Protein AF-0000000072789547 (afdb_homodimer)

Sequence (190 aa):
MDSGKNLLLAALMSVLLLHLCSKSEASSFDCCLRYTERILHPRFIVGFTQQLSNEACDINAIIFYTKKKFAVCADPKKNWVKQAVHILSQRVKKMMDSGKNLLLAALMSVLLLHLCSKSEASSFDCCLRYTERILHPRFIVGFTQQLSNEACDINAIIFYTKKKFAVCADPKKNWVKQAVHILSQRVKKM

InterPro domains:
  IPR000827 CC chemokine, conserved site [PS00472] (31-74)
  IPR001811 Chemokine interleukin-8-like domain [PF00048] (30-88)
  IPR001811 Chemokine interleukin-8-like domain [SM00199] (28-88)
  IPR036048 Chemokine interleukin-8-like superfamily [SSF54117] (27-94)
  IPR039809 Chemokine beta/gamma/delta [PTHR12015] (11-90)

pLDDT: mean 80.29, std 20.34, range [36.47, 98.44]

Organism: Panthera tigris altaica (NCBI:txid74533)

Foldseek 3Di:
DPVVVVVVVVVVVVVVVVVVVPPVPPCPVDEDDDADPDQDDLVQFQDWDWDDCVPPYNDTWIWTAGPVGDTGTHDPPDPSNVVSVVVNVVVVVVD/DCVVVVVVVVVVVVVVVVVVVPPVPPCPVDDDDDADPDQDDLVQFQDWDWDDCVPDYNDTWIWTAGPVGDTGTHDPPDPSNVVSVVVNVVVVVVD

Structure (mmCIF, N/CA/C/O backbone):
data_AF-0000000072789547-model_v1
#
loop_
_entity.id
_entity.type
_entity.pdbx_description
1 polymer 'C-C motif chemokine'
#
loop_
_atom_site.group_PDB
_atom_site.id
_atom_site.type_symbol
_atom_site.label_atom_id
_atom_site.label_alt_id
_atom_site.label_comp_id
_atom_site.label_asym_id
_atom_site.label_entity_id
_atom_site.label_seq_id
_atom_site.pdbx_PDB_ins_code
_atom_site.Cartn_x
_atom_site.Cartn_y
_atom_site.Cartn_z
_atom_site.occupancy
_atom_site.B_iso_or_equiv
_atom_site.auth_seq_id
_atom_site.auth_comp_id
_atom_site.auth_asym_id
_atom_site.auth_atom_id
_atom_site.pdbx_PDB_model_num
ATOM 1 N N . MET A 1 1 ? -0.354 46.25 30.172 1 36.94 1 MET A N 1
ATOM 2 C CA . MET A 1 1 ? 0.951 45.656 29.875 1 36.94 1 MET A CA 1
ATOM 3 C C . MET A 1 1 ? 0.839 44.625 28.781 1 36.94 1 MET A C 1
ATOM 5 O O . MET A 1 1 ? -0.232 44.438 28.203 1 36.94 1 MET A O 1
ATOM 9 N N . ASP A 1 2 ? 1.244 43.156 28.969 1 52.84 2 ASP A N 1
ATOM 10 C CA . ASP A 1 2 ? 2.086 42.281 28.156 1 52.84 2 ASP A CA 1
ATOM 11 C C . ASP A 1 2 ? 1.274 41.594 27.062 1 52.84 2 ASP A C 1
ATOM 13 O O . ASP A 1 2 ? 1.029 40.375 27.125 1 52.84 2 ASP A O 1
ATOM 17 N N . SER A 1 3 ? 0.383 42.219 26.5 1 60.06 3 SER A N 1
ATOM 18 C CA . SER A 1 3 ? -0.545 41.719 25.484 1 60.06 3 SER A CA 1
ATOM 19 C C . SER A 1 3 ? 0.199 41.219 24.25 1 60.06 3 SER A C 1
ATOM 21 O O . SER A 1 3 ? -0.231 40.25 23.609 1 60.06 3 SER A O 1
ATOM 23 N N . GLY A 1 4 ? 1.214 41.969 23.969 1 56.38 4 GLY A N 1
ATOM 24 C CA . GLY A 1 4 ? 2.021 41.562 22.828 1 56.38 4 GLY A CA 1
ATOM 25 C C . GLY A 1 4 ? 2.631 40.188 22.984 1 56.38 4 GLY A C 1
ATOM 26 O O . GLY A 1 4 ? 2.701 39.406 22.031 1 56.38 4 GLY A O 1
ATOM 27 N N . LYS A 1 5 ? 3.098 40.062 24.234 1 64.69 5 LYS A N 1
ATOM 28 C CA . LYS A 1 5 ? 3.701 38.781 24.531 1 64.69 5 LYS A CA 1
ATOM 29 C C . LYS A 1 5 ? 2.68 37.656 24.406 1 64.69 5 LYS A C 1
ATOM 31 O O . LYS A 1 5 ? 3 36.562 23.891 1 64.69 5 LYS A O 1
ATOM 36 N N . ASN A 1 6 ? 1.472 37.969 24.734 1 57.84 6 ASN A N 1
ATOM 37 C CA . ASN A 1 6 ? 0.431 36.969 24.641 1 57.84 6 ASN A CA 1
ATOM 38 C C . ASN A 1 6 ? 0.062 36.656 23.188 1 57.84 6 ASN A C 1
ATOM 40 O O . ASN A 1 6 ? -0.169 35.5 22.828 1 57.84 6 ASN A O 1
ATOM 44 N N . LEU A 1 7 ? 0.131 37.719 22.438 1 58.78 7 LEU A N 1
ATOM 45 C CA . LEU A 1 7 ? -0.187 37.531 21.031 1 58.78 7 LEU A CA 1
ATOM 46 C C . LEU A 1 7 ? 0.936 36.781 20.312 1 58.78 7 LEU A C 1
ATOM 48 O O . LEU A 1 7 ? 0.676 35.938 19.469 1 58.78 7 LEU A O 1
ATOM 52 N N . LEU A 1 8 ? 2.156 37.062 20.672 1 59.72 8 LEU A N 1
ATOM 53 C CA . LEU A 1 8 ? 3.303 36.375 20.094 1 59.72 8 LEU A CA 1
ATOM 54 C C . LEU A 1 8 ? 3.314 34.906 20.516 1 59.72 8 LEU A C 1
ATOM 56 O O . LEU A 1 8 ? 3.59 34.031 19.688 1 59.72 8 LEU A O 1
ATOM 60 N N . LEU A 1 9 ? 3.045 34.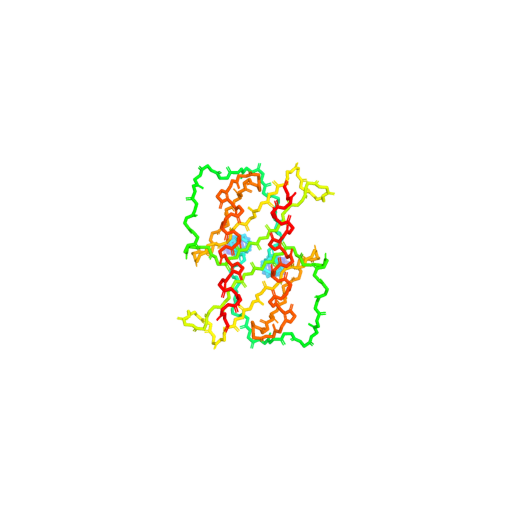75 21.781 1 62.34 9 LEU A N 1
ATOM 61 C CA . LEU A 1 9 ? 2.986 33.375 22.266 1 62.34 9 LEU A CA 1
ATOM 62 C C . LEU A 1 9 ? 1.874 32.594 21.578 1 62.34 9 LEU A C 1
ATOM 64 O O . LEU A 1 9 ? 2.057 31.422 21.219 1 62.34 9 LEU A O 1
ATOM 68 N N . ALA A 1 10 ? 0.839 33.312 21.406 1 62.66 10 ALA A N 1
ATOM 69 C CA . ALA A 1 10 ? -0.275 32.656 20.703 1 62.66 10 ALA A CA 1
ATOM 70 C C . ALA A 1 10 ? 0.084 32.344 19.25 1 62.66 10 ALA A C 1
ATOM 72 O O . ALA A 1 10 ? -0.235 31.281 18.75 1 62.66 10 ALA A O 1
ATOM 73 N N . ALA A 1 11 ? 0.816 33.312 18.656 1 63.5 11 ALA A N 1
ATOM 74 C CA . ALA A 1 11 ? 1.248 33.125 17.266 1 63.5 11 ALA A CA 1
ATOM 75 C C . ALA A 1 11 ? 2.271 32 17.172 1 63.5 11 ALA A C 1
ATOM 77 O O . ALA A 1 11 ? 2.186 31.141 16.281 1 63.5 11 ALA A O 1
ATOM 78 N N . LEU A 1 12 ? 3.139 31.938 18.094 1 62.75 12 LEU A N 1
ATOM 79 C CA . LEU A 1 12 ? 4.18 30.906 18.109 1 62.75 12 LEU A CA 1
ATOM 80 C C . LEU A 1 12 ? 3.584 29.531 18.375 1 62.75 12 LEU A C 1
ATOM 82 O O . LEU A 1 12 ? 3.98 28.547 17.766 1 62.75 12 LEU A O 1
ATOM 86 N N . MET A 1 13 ? 2.646 29.594 19.281 1 59.25 13 MET A N 1
ATOM 87 C CA . MET A 1 13 ? 1.979 28.328 19.562 1 59.25 13 MET A CA 1
ATOM 88 C C . MET A 1 13 ? 1.18 27.844 18.359 1 59.25 13 MET A C 1
ATOM 90 O O . MET A 1 13 ? 1.135 26.641 18.078 1 59.25 13 MET A O 1
ATOM 94 N N . SER A 1 14 ? 0.648 28.828 17.656 1 58.5 14 SER A N 1
ATOM 95 C CA . SER A 1 14 ? -0.115 28.484 16.453 1 58.5 14 SER A CA 1
ATOM 96 C C . SER A 1 14 ? 0.787 27.906 15.375 1 58.5 14 SER A C 1
ATOM 98 O O . SER A 1 14 ? 0.423 26.938 14.719 1 58.5 14 SER A O 1
ATOM 100 N N . VAL A 1 15 ? 1.969 28.438 15.234 1 59.66 15 VAL A N 1
ATOM 101 C CA . VAL A 1 15 ? 2.918 27.953 14.234 1 59.66 15 VAL A CA 1
ATOM 102 C C . VAL A 1 15 ? 3.42 26.562 14.633 1 59.66 15 VAL A C 1
ATOM 104 O O . VAL A 1 15 ? 3.543 25.672 13.789 1 59.66 15 VAL A O 1
ATOM 107 N N . LEU A 1 16 ? 3.678 26.438 15.93 1 56.47 16 LEU A N 1
ATOM 108 C CA . LEU A 1 16 ? 4.105 25.141 16.438 1 56.47 16 LEU A CA 1
ATOM 109 C C . LEU A 1 16 ? 3.012 24.094 16.234 1 56.47 16 LEU A C 1
ATOM 111 O O . LEU A 1 16 ? 3.295 22.969 15.836 1 56.47 16 LEU A O 1
ATOM 115 N N . LEU A 1 17 ? 1.81 24.469 16.547 1 54.12 17 LEU A N 1
ATOM 116 C CA . LEU A 1 17 ? 0.698 23.547 16.359 1 54.12 17 LEU A CA 1
ATOM 117 C C . LEU A 1 17 ? 0.514 23.203 14.883 1 54.12 17 LEU A C 1
A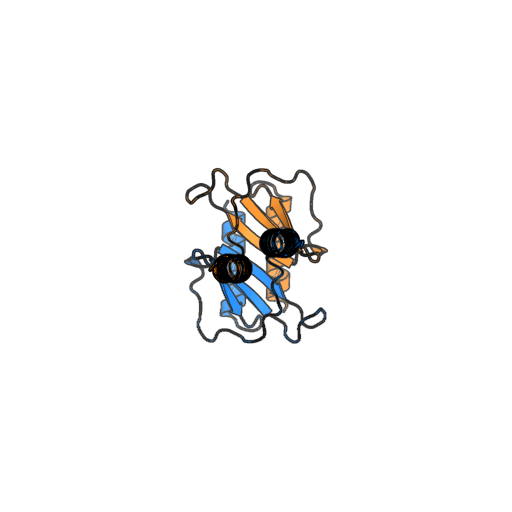TOM 119 O O . LEU A 1 17 ? 0.226 22.047 14.539 1 54.12 17 LEU A O 1
ATOM 123 N N . LEU A 1 18 ? 0.736 24.188 13.969 1 51.81 18 LEU A N 1
ATOM 124 C CA . LEU A 1 18 ? 0.652 23.953 12.531 1 51.81 18 LEU A CA 1
ATOM 125 C C . LEU A 1 18 ? 1.732 22.984 12.07 1 51.81 18 LEU A C 1
ATOM 127 O O . LEU A 1 18 ? 1.485 22.125 11.211 1 51.81 18 LEU A O 1
ATOM 131 N N . HIS A 1 19 ? 2.957 23.109 12.609 1 49.38 19 HIS A N 1
ATOM 132 C CA . HIS A 1 19 ? 4.066 22.234 12.242 1 49.38 19 HIS A CA 1
ATOM 133 C C . HIS A 1 19 ? 3.834 20.812 12.734 1 49.38 19 HIS A C 1
ATOM 135 O O . HIS A 1 19 ? 4.172 19.859 12.047 1 49.38 19 HIS A O 1
ATOM 141 N N . LEU A 1 20 ? 3.432 20.578 13.969 1 46.62 20 LEU A N 1
ATOM 142 C CA . LEU A 1 20 ? 3.209 19.266 14.555 1 46.62 20 LEU A CA 1
ATOM 143 C C . LEU A 1 20 ? 2.066 18.547 13.852 1 46.62 20 LEU A C 1
ATOM 145 O O . LEU A 1 20 ? 2.076 17.312 13.742 1 46.62 20 LEU A O 1
ATOM 149 N N . CYS A 1 21 ? 1.162 19.234 13.352 1 40.81 21 CYS A N 1
ATOM 150 C CA . CYS A 1 21 ? 0.064 18.609 12.617 1 40.81 21 CYS A CA 1
ATOM 151 C C . CYS A 1 21 ? 0.531 18.125 11.25 1 40.81 21 CYS A C 1
ATOM 153 O O . CYS A 1 21 ? -0.075 17.219 10.672 1 40.81 21 CYS A O 1
ATOM 155 N N . SER A 1 22 ? 1.554 18.766 10.719 1 41.41 22 SER A N 1
ATOM 156 C CA . SER A 1 22 ? 1.984 18.406 9.367 1 41.41 22 SER A CA 1
ATOM 157 C C . SER A 1 22 ? 2.654 17.031 9.352 1 41.41 22 SER A C 1
ATOM 159 O O . SER A 1 22 ? 2.719 16.391 8.305 1 41.41 22 SER A O 1
ATOM 161 N N . LYS A 1 23 ? 3.51 16.75 10.352 1 39.34 23 LYS A N 1
ATOM 162 C CA . LYS A 1 23 ? 4.348 15.57 10.172 1 39.34 23 LYS A CA 1
ATOM 163 C C . LYS A 1 23 ? 3.51 14.289 10.195 1 39.34 23 LYS A C 1
ATOM 165 O O . LYS A 1 23 ? 4.035 13.195 9.984 1 39.34 23 LYS A O 1
ATOM 170 N N . SER A 1 24 ? 2.504 14.25 10.891 1 36.62 24 SER A N 1
ATOM 171 C CA . SER A 1 24 ? 1.979 12.898 11.102 1 36.62 24 SER A CA 1
ATOM 172 C C . SER A 1 24 ? 1.364 12.344 9.82 1 36.62 24 SER A C 1
ATOM 174 O O . SER A 1 24 ? 0.483 11.484 9.875 1 36.62 24 SER A O 1
ATOM 176 N N . GLU A 1 25 ? 1.548 13.008 8.727 1 37.12 25 GLU A N 1
ATOM 177 C CA . GLU A 1 25 ? 0.761 12.453 7.633 1 37.12 25 GLU A CA 1
ATOM 178 C C . GLU A 1 25 ? 1.138 11 7.371 1 37.12 25 GLU A C 1
ATOM 180 O O . GLU A 1 25 ? 1.463 10.625 6.238 1 37.12 25 GLU A O 1
ATOM 185 N N . ALA A 1 26 ? 1.803 10.375 8.328 1 36.59 26 ALA A N 1
ATOM 186 C CA . ALA A 1 26 ? 1.948 8.961 7.992 1 36.59 26 ALA A CA 1
ATOM 187 C C . ALA A 1 26 ? 0.637 8.383 7.465 1 36.59 26 ALA A C 1
ATOM 189 O O . ALA A 1 26 ? -0.441 8.906 7.758 1 36.59 26 ALA A O 1
ATOM 190 N N . SER A 1 27 ? 0.565 7.727 6.227 1 43.75 27 SER A N 1
ATOM 191 C CA . SER A 1 27 ? -0.506 6.859 5.746 1 43.75 27 SER A CA 1
ATOM 192 C C . SER A 1 27 ? -1.216 6.168 6.906 1 43.75 27 SER A C 1
ATOM 194 O O . SER A 1 27 ? -0.88 5.035 7.258 1 43.75 27 SER A O 1
ATOM 196 N N . SER A 1 28 ? -1.249 6.707 8.086 1 45.69 28 SER A N 1
ATOM 197 C CA . SER A 1 28 ? -2.15 6.082 9.047 1 45.69 28 SER A CA 1
ATOM 198 C C . SER A 1 28 ? -3.498 5.754 8.414 1 45.69 28 SER A C 1
ATOM 200 O O . SER A 1 28 ? -4.277 6.656 8.102 1 45.69 28 SER A O 1
ATOM 202 N N . PHE A 1 29 ? -3.473 5.184 7.422 1 48.41 29 PHE A N 1
ATOM 203 C CA . PHE A 1 29 ? -4.777 4.875 6.848 1 48.41 29 PHE A CA 1
ATOM 204 C C . PHE A 1 29 ? -5.816 4.672 7.941 1 48.41 29 PHE A C 1
ATOM 206 O O . PHE A 1 29 ? -5.582 3.92 8.891 1 48.41 29 PHE A O 1
ATOM 213 N N . ASP A 1 30 ? -6.512 5.848 8.289 1 68.81 30 ASP A N 1
ATOM 214 C CA . ASP A 1 30 ? -7.781 5.543 8.945 1 68.81 30 ASP A CA 1
ATOM 215 C C . ASP A 1 30 ? -8.477 4.363 8.273 1 68.81 30 ASP A C 1
ATOM 217 O O . ASP A 1 30 ? -7.992 3.842 7.266 1 68.81 30 ASP A O 1
ATOM 221 N N . CYS A 1 31 ? -9.57 3.803 8.992 1 79.44 31 CYS A N 1
ATOM 222 C CA . CYS A 1 31 ? -10.32 2.646 8.508 1 79.44 31 CYS A CA 1
ATOM 223 C C . CYS A 1 31 ? -11.125 2.998 7.262 1 79.44 31 CYS A C 1
ATOM 225 O O . CYS A 1 31 ? -11.75 4.059 7.199 1 79.44 31 CYS A O 1
ATOM 227 N N . CYS A 1 32 ? -10.797 2.246 6.238 1 82.75 32 CYS A N 1
ATOM 228 C CA . CYS A 1 32 ? -11.758 2.191 5.145 1 82.75 32 CYS A CA 1
ATOM 229 C C . CYS A 1 32 ? -13.117 1.701 5.637 1 82.75 32 CYS A C 1
ATOM 231 O O . CYS A 1 32 ? -13.188 0.723 6.383 1 82.75 32 CYS A O 1
ATOM 233 N N . LEU A 1 33 ? -14.203 2.504 5.289 1 87.06 33 LEU A N 1
ATOM 234 C CA . LEU A 1 33 ? -15.5 2.148 5.855 1 87.06 33 LEU A CA 1
ATOM 235 C C . LEU A 1 33 ? -16.469 1.737 4.758 1 87.06 33 LEU A C 1
ATOM 237 O O . LEU A 1 33 ? -17.516 1.132 5.039 1 87.06 33 LEU A O 1
ATOM 241 N N . ARG A 1 34 ? -16.172 2.109 3.477 1 91.44 34 ARG A N 1
ATOM 242 C CA . ARG A 1 34 ? -17.078 1.814 2.369 1 91.44 34 ARG A CA 1
ATOM 243 C C . ARG A 1 34 ? -16.312 1.315 1.151 1 91.44 34 ARG A C 1
ATOM 245 O O . ARG A 1 34 ? -15.258 1.864 0.806 1 91.44 34 ARG A O 1
ATOM 252 N N . TYR A 1 35 ? -16.906 0.259 0.459 1 95.25 35 TYR A N 1
ATOM 253 C CA . TYR A 1 35 ? -16.281 -0.318 -0.722 1 95.25 35 TYR A CA 1
ATOM 254 C C . TYR A 1 35 ? -16.609 0.494 -1.969 1 95.25 35 TYR A C 1
ATOM 256 O O . TYR A 1 35 ? -17.719 1.003 -2.107 1 95.25 35 TYR A O 1
ATOM 264 N N . THR A 1 36 ? -15.625 0.595 -2.742 1 95.62 36 THR A N 1
ATOM 265 C CA . THR A 1 36 ? -15.867 1.15 -4.07 1 95.62 36 THR A CA 1
ATOM 266 C C . THR A 1 36 ? -16.844 0.274 -4.852 1 95.62 36 THR A C 1
ATOM 268 O O . THR A 1 36 ? -16.828 -0.951 -4.723 1 95.62 36 THR A O 1
ATOM 271 N N . GLU A 1 37 ? -17.609 0.855 -5.738 1 94.31 37 GLU A N 1
ATOM 272 C CA . GLU A 1 37 ? -18.516 0.141 -6.641 1 94.31 37 GLU A CA 1
ATOM 273 C C . GLU A 1 37 ? -17.922 0.039 -8.039 1 94.31 37 GLU A C 1
ATOM 275 O O . GLU A 1 37 ? -18.375 -0.753 -8.867 1 94.31 37 GLU A O 1
ATOM 280 N N . ARG A 1 38 ? -16.969 0.786 -8.227 1 94.62 38 ARG A N 1
ATOM 281 C CA . ARG A 1 38 ? -16.344 0.836 -9.539 1 94.62 38 ARG A CA 1
ATOM 282 C C . ARG A 1 38 ? -15.141 -0.106 -9.617 1 94.62 38 ARG A C 1
ATOM 284 O O . ARG A 1 38 ? -14.375 -0.217 -8.656 1 94.62 38 ARG A O 1
ATOM 291 N N . ILE A 1 39 ? -15.039 -0.76 -10.773 1 96.94 39 ILE A N 1
ATOM 292 C CA . ILE A 1 39 ? -13.867 -1.59 -11.031 1 96.94 39 ILE A CA 1
ATOM 293 C C . ILE A 1 39 ? -12.695 -0.709 -11.461 1 96.94 39 ILE A C 1
ATOM 295 O O . ILE A 1 39 ? -12.859 0.184 -12.297 1 96.94 39 ILE A O 1
ATOM 299 N N . LEU A 1 40 ? -11.547 -0.902 -10.883 1 96.94 40 LEU A N 1
ATOM 300 C CA . LEU A 1 40 ? -10.336 -0.176 -11.258 1 96.94 40 LEU A CA 1
ATOM 301 C C . LEU A 1 40 ? -9.492 -0.99 -12.227 1 96.94 40 LEU A C 1
ATOM 303 O O . LEU A 1 40 ? -9.219 -2.166 -11.984 1 96.94 40 LEU A O 1
ATOM 307 N N . HIS A 1 41 ? -9.258 -0.311 -13.234 1 97.12 41 HIS A N 1
ATOM 308 C CA . HIS A 1 41 ? -8.312 -0.979 -14.125 1 97.12 41 HIS A CA 1
ATOM 309 C C . HIS A 1 41 ? -6.953 -1.148 -13.453 1 97.12 41 HIS A C 1
ATOM 311 O O . HIS A 1 41 ? -6.398 -0.188 -12.914 1 97.12 41 HIS A O 1
ATOM 317 N N . PRO A 1 42 ? -6.41 -2.396 -13.5 1 97 42 PRO A N 1
ATOM 318 C CA . PRO A 1 42 ? -5.156 -2.695 -12.805 1 97 42 PRO A CA 1
ATOM 319 C C . PRO A 1 42 ? -4.012 -1.785 -13.242 1 97 42 PRO A C 1
ATOM 321 O O . PRO A 1 42 ? -3.08 -1.545 -12.469 1 97 42 PRO A O 1
ATOM 324 N N . ARG A 1 43 ? -4.043 -1.223 -14.43 1 95.75 43 ARG A N 1
ATOM 325 C CA . ARG A 1 43 ? -2.971 -0.377 -14.938 1 95.75 43 ARG A CA 1
ATOM 326 C C . ARG A 1 43 ? -2.814 0.881 -14.094 1 95.75 43 ARG A C 1
ATOM 328 O O . ARG A 1 43 ? -1.742 1.489 -14.062 1 95.75 43 ARG A O 1
ATOM 335 N N . PHE A 1 44 ? -3.939 1.228 -13.453 1 95.69 44 PHE A N 1
ATOM 336 C CA . PHE A 1 44 ? -3.926 2.457 -12.672 1 95.69 44 PHE A CA 1
ATOM 337 C C . PHE A 1 44 ? -3.477 2.186 -11.242 1 95.69 44 PHE A C 1
ATOM 339 O O . PHE A 1 44 ? -3.264 3.117 -10.469 1 95.69 44 PHE A O 1
ATOM 346 N N . ILE A 1 45 ? -3.355 0.915 -10.891 1 96.81 45 ILE A N 1
ATOM 347 C CA . ILE A 1 45 ? -3.076 0.531 -9.516 1 96.81 45 ILE A CA 1
ATOM 348 C C . ILE A 1 45 ? -1.571 0.351 -9.32 1 96.81 45 ILE A C 1
ATOM 350 O O . ILE A 1 45 ? -0.915 -0.324 -10.117 1 96.81 45 ILE A O 1
ATOM 354 N N . VAL A 1 46 ? -1.019 0.958 -8.281 1 94.69 46 VAL A N 1
ATOM 355 C CA . VAL A 1 46 ? 0.423 0.866 -8.07 1 94.69 46 VAL A CA 1
ATOM 356 C C . VAL A 1 46 ? 0.709 0.088 -6.789 1 94.69 46 VAL A C 1
ATOM 358 O O . VAL A 1 46 ? 1.866 -0.206 -6.48 1 94.69 46 VAL A O 1
ATOM 361 N N . GLY A 1 47 ? -0.278 -0.316 -6.059 1 95.94 47 GLY A N 1
ATOM 362 C CA . GLY A 1 47 ? -0.097 -1.037 -4.809 1 95.94 47 GLY A CA 1
ATOM 363 C C . GLY A 1 47 ? -1.388 -1.218 -4.035 1 95.94 47 GLY A C 1
ATOM 364 O O . GLY A 1 47 ? -2.461 -0.829 -4.504 1 95.94 47 GLY A O 1
ATOM 365 N N . PHE A 1 48 ? -1.233 -1.864 -2.895 1 95.69 48 PHE A N 1
ATOM 366 C CA . PHE A 1 48 ? -2.404 -2.053 -2.045 1 95.69 48 PHE A CA 1
ATOM 367 C C . PHE A 1 48 ? -1.989 -2.301 -0.6 1 95.69 48 PHE A C 1
ATOM 369 O O . PHE A 1 48 ? -0.827 -2.609 -0.326 1 95.69 48 PHE A O 1
ATOM 376 N N . THR A 1 49 ? -2.943 -2.082 0.322 1 94.56 49 THR A N 1
ATOM 377 C CA . THR A 1 49 ? -2.828 -2.496 1.716 1 94.56 49 THR A CA 1
ATOM 378 C C . THR A 1 49 ? -4.059 -3.287 2.15 1 94.56 49 THR A C 1
ATOM 380 O O . THR A 1 49 ? -5.172 -3.008 1.704 1 94.56 49 THR A O 1
ATOM 383 N N . GLN A 1 50 ? -3.787 -4.336 2.982 1 94.62 50 GLN A N 1
ATOM 384 C CA . GLN A 1 50 ? -4.863 -5.145 3.545 1 94.62 50 GLN A CA 1
ATOM 385 C C . GLN A 1 50 ? -5.371 -4.551 4.855 1 94.62 50 GLN A C 1
ATOM 387 O O . GLN A 1 50 ? -4.578 -4.133 5.703 1 94.62 50 GLN A O 1
ATOM 392 N N . GLN A 1 51 ? -6.672 -4.41 4.93 1 92 51 GLN A N 1
ATOM 393 C CA . GLN A 1 51 ? -7.352 -4.02 6.16 1 92 51 GLN A CA 1
ATOM 394 C C . GLN A 1 51 ? -8.172 -5.176 6.723 1 92 51 GLN A C 1
ATOM 396 O O . GLN A 1 51 ? -8.992 -5.762 6.012 1 92 51 GLN A O 1
ATOM 401 N N . LEU A 1 52 ? -7.863 -5.523 7.957 1 91.31 52 LEU A N 1
ATOM 402 C CA . LEU A 1 52 ? -8.594 -6.609 8.602 1 91.31 52 LEU A CA 1
ATOM 403 C C . LEU A 1 52 ? -9.547 -6.07 9.656 1 91.31 52 LEU A C 1
ATOM 405 O O . LEU A 1 52 ? -9.188 -5.168 10.422 1 91.31 52 LEU A O 1
ATOM 409 N N . SER A 1 53 ? -10.711 -6.68 9.688 1 89.25 53 SER A N 1
ATOM 410 C CA . SER A 1 53 ? -11.758 -6.27 10.625 1 89.25 53 SER A CA 1
ATOM 411 C C . SER A 1 53 ? -11.367 -6.602 12.062 1 89.25 53 SER A C 1
ATOM 413 O O . SER A 1 53 ? -11.867 -5.98 13.008 1 89.25 53 SER A O 1
ATOM 415 N N . ASN A 1 54 ? -10.562 -7.59 12.25 1 81.12 54 ASN A N 1
ATOM 416 C CA . ASN A 1 54 ? -10.188 -7.988 13.602 1 81.12 54 ASN A CA 1
ATOM 417 C C . ASN A 1 54 ? -9.188 -7.016 14.211 1 81.12 54 ASN A C 1
ATOM 419 O O . ASN A 1 54 ? -8.797 -7.168 15.375 1 81.12 54 ASN A O 1
ATOM 423 N N . GLU A 1 55 ? -8.875 -5.984 13.484 1 72.88 55 GLU A N 1
ATOM 424 C CA . GLU A 1 55 ? -7.977 -4.957 14.008 1 72.88 55 GLU A CA 1
ATOM 4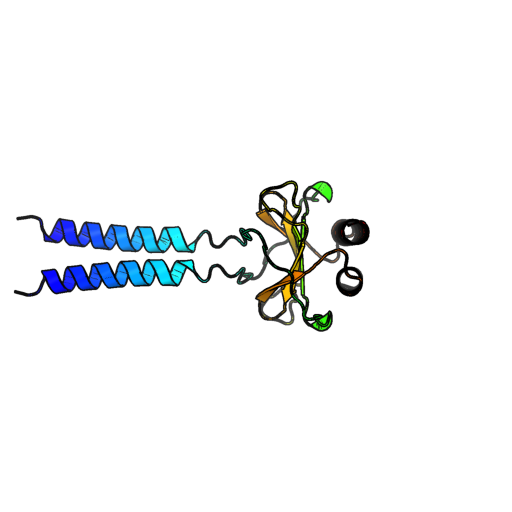25 C C . GLU A 1 55 ? -8.758 -3.736 14.492 1 72.88 55 GLU A C 1
ATOM 427 O O . GLU A 1 55 ? -9.602 -3.848 15.383 1 72.88 55 GLU A O 1
ATOM 432 N N . ALA A 1 56 ? -8.508 -2.631 13.977 1 72.44 56 ALA A N 1
ATOM 433 C CA . ALA A 1 56 ? -9.094 -1.377 14.445 1 72.44 56 ALA A CA 1
ATOM 434 C C . ALA A 1 56 ? -10.312 -0.997 13.602 1 72.44 56 ALA A C 1
ATOM 436 O O . ALA A 1 56 ? -11.039 -0.061 13.945 1 72.44 56 ALA A O 1
ATOM 437 N N . CYS A 1 57 ? -10.461 -1.854 12.508 1 83.88 57 CYS A N 1
ATOM 438 C CA . CYS A 1 57 ? -11.5 -1.447 11.57 1 83.88 57 CYS A CA 1
ATOM 439 C C . CYS A 1 57 ? -12.656 -2.438 11.578 1 83.88 57 CYS A C 1
ATOM 441 O O . CYS A 1 57 ? -12.508 -3.568 12.047 1 83.88 57 CYS A O 1
ATOM 443 N N . ASP A 1 58 ? -13.859 -2.086 11.031 1 87.25 58 ASP A N 1
ATOM 444 C CA . ASP A 1 58 ? -15.078 -2.883 11.117 1 87.25 58 ASP A CA 1
ATOM 445 C C . ASP A 1 58 ? -15.195 -3.842 9.938 1 87.25 58 ASP A C 1
ATOM 447 O O . ASP A 1 58 ? -15.969 -4.797 9.977 1 87.25 58 ASP A O 1
ATOM 451 N N . ILE A 1 59 ? -14.5 -3.607 8.844 1 91.88 59 ILE A N 1
ATOM 452 C CA . ILE A 1 59 ? -14.641 -4.461 7.672 1 91.88 59 ILE A CA 1
ATOM 453 C C . ILE A 1 59 ? -13.266 -4.914 7.199 1 91.88 59 ILE A C 1
ATOM 455 O O . ILE A 1 59 ? -12.266 -4.234 7.434 1 91.88 59 ILE A O 1
ATOM 459 N N . ASN A 1 60 ? -13.273 -6.09 6.539 1 95.31 60 ASN A N 1
ATOM 460 C CA . ASN A 1 60 ? -12.125 -6.457 5.715 1 95.31 60 ASN A CA 1
ATOM 461 C C . ASN A 1 60 ? -12.102 -5.676 4.406 1 95.31 60 ASN A C 1
ATOM 463 O O . ASN A 1 60 ? -13.148 -5.457 3.791 1 95.31 60 ASN A O 1
ATOM 467 N N . ALA A 1 61 ? -10.914 -5.27 4.062 1 95.69 61 ALA A N 1
ATOM 468 C CA . ALA A 1 61 ? -10.859 -4.492 2.828 1 95.69 61 ALA A CA 1
ATOM 469 C C . ALA A 1 61 ? -9.469 -4.551 2.205 1 95.69 61 ALA A C 1
ATOM 471 O O . ALA A 1 61 ? -8.484 -4.875 2.883 1 95.69 61 ALA A O 1
ATOM 472 N N . ILE A 1 62 ? -9.445 -4.375 0.951 1 96.56 62 ILE A N 1
ATOM 473 C CA . ILE A 1 62 ? -8.227 -4.066 0.212 1 96.56 62 ILE A CA 1
ATOM 474 C C . ILE A 1 62 ? -8.234 -2.596 -0.203 1 96.56 62 ILE A C 1
ATOM 476 O O . ILE A 1 62 ? -9.172 -2.137 -0.863 1 96.56 62 ILE A O 1
ATOM 480 N N . ILE A 1 63 ? -7.242 -1.909 0.269 1 95.12 63 ILE A N 1
ATOM 481 C CA . ILE A 1 63 ? -7.105 -0.507 -0.111 1 95.12 63 ILE A CA 1
ATOM 482 C C . ILE A 1 63 ? -6.109 -0.379 -1.262 1 95.12 63 ILE A C 1
ATOM 484 O O . ILE A 1 63 ? -4.902 -0.554 -1.068 1 95.12 63 ILE A O 1
ATOM 488 N N . PHE A 1 64 ? -6.664 -0.038 -2.459 1 96.12 64 PHE A N 1
ATOM 489 C CA . PHE A 1 64 ? -5.809 0.152 -3.623 1 96.12 64 PHE A CA 1
ATOM 490 C C . PHE A 1 64 ? -5.285 1.583 -3.682 1 96.12 64 PHE A C 1
ATOM 492 O O . PHE A 1 64 ? -6 2.525 -3.336 1 96.12 64 PHE A O 1
ATOM 499 N N . TYR A 1 65 ? -4.043 1.712 -4.125 1 93.56 65 TYR A N 1
ATOM 500 C CA . TYR A 1 65 ? -3.43 3.006 -4.395 1 93.56 65 TYR A CA 1
ATOM 501 C C . TYR A 1 65 ? -3.205 3.203 -5.887 1 93.56 65 TYR A C 1
ATOM 503 O O . TYR A 1 65 ? -2.615 2.346 -6.551 1 93.56 65 TYR A O 1
ATOM 511 N N . THR A 1 66 ? -3.68 4.309 -6.344 1 93.38 66 THR A N 1
ATOM 512 C CA . THR A 1 66 ? -3.584 4.566 -7.777 1 93.38 66 THR A CA 1
ATOM 513 C C . THR A 1 66 ? -2.373 5.441 -8.086 1 93.38 66 THR A C 1
ATOM 515 O O . THR A 1 66 ? -1.786 6.043 -7.184 1 93.38 66 THR A O 1
ATOM 518 N N . LYS A 1 67 ? -2.086 5.551 -9.328 1 89.81 67 LYS A N 1
ATOM 519 C CA . LYS A 1 67 ? -0.984 6.383 -9.805 1 89.81 67 LYS A CA 1
ATOM 520 C C . LYS A 1 67 ? -1.18 7.84 -9.398 1 89.81 67 LYS A C 1
ATOM 522 O O . LYS A 1 67 ? -0.208 8.555 -9.148 1 89.81 67 LYS A O 1
ATOM 527 N N . LYS A 1 68 ? -2.445 8.195 -9.336 1 84.88 68 LYS A N 1
ATOM 528 C CA . LYS A 1 68 ? -2.77 9.578 -8.977 1 84.88 68 LYS A CA 1
ATOM 529 C C . LYS A 1 68 ? -2.857 9.75 -7.465 1 84.88 68 LYS A C 1
ATOM 531 O O . LYS A 1 68 ? -3.352 10.766 -6.98 1 84.88 68 LYS A O 1
ATOM 536 N N . LYS A 1 69 ? -2.488 8.711 -6.715 1 80.62 69 LYS A N 1
ATOM 537 C CA . LYS A 1 69 ? -2.35 8.75 -5.262 1 80.62 69 LYS A CA 1
ATOM 538 C C . LYS A 1 69 ? -3.715 8.75 -4.582 1 80.62 69 LYS A C 1
ATOM 540 O O . LYS A 1 69 ? -3.898 9.383 -3.541 1 80.62 69 LYS A O 1
ATOM 545 N N . PHE A 1 70 ? -4.672 8.18 -5.316 1 86.12 70 PHE A N 1
ATOM 546 C CA . PHE A 1 70 ? -5.969 7.945 -4.691 1 86.12 70 PHE A CA 1
ATOM 547 C C . PHE A 1 70 ? -6.008 6.578 -4.016 1 86.12 70 PHE A C 1
ATOM 549 O O . PHE A 1 70 ? -5.48 5.602 -4.551 1 86.12 70 PHE A O 1
ATOM 556 N N . ALA A 1 71 ? -6.582 6.629 -2.879 1 90.06 71 ALA A N 1
ATOM 557 C CA . ALA A 1 71 ? -6.859 5.371 -2.191 1 90.06 71 ALA A CA 1
ATOM 558 C C . ALA A 1 71 ? -8.297 4.926 -2.424 1 90.06 71 ALA A C 1
ATOM 560 O O . ALA A 1 71 ? -9.234 5.723 -2.283 1 90.06 71 ALA A O 1
ATOM 561 N N . VAL A 1 72 ? -8.453 3.689 -2.766 1 93.62 72 VAL A N 1
ATOM 562 C CA . VAL A 1 72 ? -9.773 3.152 -3.084 1 93.62 72 VAL A CA 1
ATOM 563 C C . VAL A 1 72 ? -10.016 1.878 -2.277 1 93.62 72 VAL A C 1
ATOM 565 O O . VAL A 1 72 ? -9.234 0.927 -2.352 1 93.62 72 VAL A O 1
ATOM 568 N N . CYS A 1 73 ? -11.094 1.929 -1.562 1 94 73 CYS A N 1
ATOM 569 C CA . CYS A 1 73 ? -11.453 0.784 -0.731 1 94 73 CYS A CA 1
ATOM 570 C C . CYS A 1 73 ? -12.211 -0.261 -1.54 1 94 73 CYS A C 1
ATOM 572 O O . CYS A 1 73 ? -13.258 0.035 -2.119 1 94 73 CYS A O 1
ATOM 574 N N . ALA A 1 74 ? -11.695 -1.498 -1.56 1 97.12 74 ALA A N 1
ATOM 575 C CA . ALA A 1 74 ? -12.297 -2.543 -2.383 1 97.12 74 ALA A CA 1
ATOM 576 C C . ALA A 1 74 ? -12.633 -3.775 -1.548 1 97.12 74 ALA A C 1
ATOM 578 O O . ALA A 1 74 ? -11.938 -4.086 -0.581 1 97.12 74 ALA A O 1
ATOM 579 N N . ASP A 1 75 ? -13.758 -4.465 -1.941 1 97.25 75 ASP A N 1
ATOM 580 C CA . ASP A 1 75 ? -14.195 -5.699 -1.307 1 97.25 75 ASP A CA 1
ATOM 581 C C . ASP A 1 75 ? -13.305 -6.875 -1.71 1 97.25 75 ASP A C 1
ATOM 583 O O . ASP A 1 75 ? -13.281 -7.266 -2.879 1 97.25 75 ASP A O 1
ATOM 587 N N . PRO A 1 76 ? -12.578 -7.449 -0.706 1 97.56 76 PRO A N 1
ATOM 588 C CA . PRO A 1 76 ? -11.641 -8.523 -1.045 1 97.56 76 PRO A CA 1
ATOM 589 C C . PRO A 1 76 ? -12.336 -9.758 -1.609 1 97.56 76 PRO A C 1
ATOM 591 O O . PRO A 1 76 ? -11.68 -10.633 -2.176 1 97.56 76 PRO A O 1
ATOM 594 N N . LYS A 1 77 ? -13.602 -9.883 -1.474 1 97.31 77 LYS A N 1
ATOM 595 C CA . LYS A 1 77 ? -14.344 -11.055 -1.933 1 97.31 77 LYS A CA 1
ATOM 596 C C . LYS A 1 77 ? -14.656 -10.961 -3.422 1 97.31 77 LYS A C 1
ATOM 598 O O . LYS A 1 77 ? -15.047 -11.953 -4.043 1 97.31 77 LYS A O 1
ATOM 603 N N . LYS A 1 78 ? -14.531 -9.828 -3.932 1 97.88 78 LYS A N 1
ATOM 604 C CA . LYS A 1 78 ? -14.828 -9.648 -5.348 1 97.88 78 LYS A CA 1
ATOM 605 C C . LYS A 1 78 ? -13.703 -10.195 -6.223 1 97.88 78 LYS A C 1
ATOM 607 O O . LYS A 1 78 ? -12.523 -9.984 -5.93 1 97.88 78 LYS A O 1
ATOM 612 N N . ASN A 1 79 ? -14.008 -10.727 -7.367 1 97.31 79 ASN A N 1
ATOM 613 C CA . ASN A 1 79 ? -13.031 -11.367 -8.242 1 97.31 79 ASN A CA 1
ATOM 614 C C . ASN A 1 79 ? -12.07 -10.352 -8.844 1 97.31 79 ASN A C 1
ATOM 616 O O . ASN A 1 79 ? -10.875 -10.625 -8.977 1 97.31 79 ASN A O 1
ATOM 620 N N . TRP A 1 80 ? -12.625 -9.297 -9.219 1 98.06 80 TRP A N 1
ATOM 621 C CA . TRP A 1 80 ? -11.75 -8.328 -9.867 1 98.06 80 TRP A CA 1
ATOM 622 C C . TRP A 1 80 ? -10.664 -7.848 -8.914 1 98.06 80 TRP A C 1
ATOM 624 O O . TRP A 1 80 ? -9.57 -7.473 -9.352 1 98.06 80 TRP A O 1
ATOM 634 N N . VAL A 1 81 ? -11 -7.781 -7.652 1 98.44 81 VAL A N 1
ATOM 635 C CA . VAL A 1 81 ? -10.031 -7.348 -6.645 1 98.44 81 VAL A CA 1
ATOM 636 C C . VAL A 1 81 ? -8.891 -8.359 -6.555 1 98.44 81 VAL A C 1
ATOM 638 O O . VAL A 1 81 ? -7.719 -7.984 -6.605 1 98.44 81 VAL A O 1
ATOM 641 N N . LYS A 1 82 ? -9.188 -9.633 -6.5 1 98.12 82 LYS A N 1
ATOM 642 C CA . LYS A 1 82 ? -8.188 -10.695 -6.441 1 98.12 82 LYS A CA 1
ATOM 643 C C . LYS A 1 82 ? -7.336 -10.719 -7.707 1 98.12 82 LYS A C 1
ATOM 645 O O . LYS A 1 82 ? -6.121 -10.898 -7.641 1 98.12 82 LYS A O 1
ATOM 650 N N . GLN A 1 83 ? -7.996 -10.516 -8.781 1 98 83 GLN A N 1
ATOM 651 C CA . GLN A 1 83 ? -7.277 -10.484 -10.047 1 98 83 GLN A CA 1
ATOM 652 C C . GLN A 1 83 ? -6.312 -9.305 -10.102 1 98 83 GLN A C 1
ATOM 654 O O . GLN A 1 83 ? -5.176 -9.445 -10.555 1 98 83 GLN A O 1
ATOM 659 N N . ALA A 1 84 ? -6.766 -8.18 -9.648 1 98.44 84 ALA A N 1
ATOM 660 C CA . ALA A 1 84 ? -5.918 -6.988 -9.633 1 98.44 84 ALA A CA 1
ATOM 661 C C . ALA A 1 84 ? -4.68 -7.211 -8.766 1 98.44 84 ALA A C 1
ATOM 663 O O . ALA A 1 84 ? -3.568 -6.848 -9.164 1 98.44 84 ALA A O 1
ATOM 664 N N . VAL A 1 85 ? -4.867 -7.785 -7.656 1 98.38 85 VAL A N 1
ATOM 665 C CA . VAL A 1 85 ? -3.756 -8.07 -6.754 1 98.38 85 VAL A CA 1
ATOM 666 C C . VAL A 1 85 ? -2.773 -9.023 -7.426 1 98.38 85 VAL A C 1
ATOM 668 O O . VAL A 1 85 ? -1.558 -8.836 -7.344 1 98.38 85 VAL A O 1
ATOM 671 N N . HIS A 1 86 ? -3.326 -10 -8.07 1 98 86 HIS A N 1
ATOM 672 C CA . HIS A 1 86 ? -2.49 -10.969 -8.781 1 98 86 HIS A CA 1
ATOM 673 C C . HIS A 1 86 ? -1.675 -10.289 -9.875 1 98 86 HIS A C 1
ATOM 675 O O . HIS A 1 86 ? -0.47 -10.523 -9.992 1 98 86 HIS A O 1
ATOM 681 N N . ILE A 1 87 ? -2.297 -9.477 -10.625 1 98.06 87 ILE A N 1
ATOM 682 C CA . ILE A 1 87 ? -1.624 -8.766 -11.703 1 98.06 87 ILE A CA 1
ATOM 683 C C . ILE A 1 87 ? -0.511 -7.891 -11.133 1 98.06 87 ILE A C 1
ATOM 685 O O . ILE A 1 87 ? 0.596 -7.852 -11.672 1 98.06 87 ILE A O 1
ATOM 689 N N . LEU A 1 88 ? -0.781 -7.164 -10.07 1 97.62 88 LEU A N 1
ATOM 690 C CA . LEU A 1 88 ? 0.222 -6.34 -9.398 1 97.62 88 LEU A CA 1
ATOM 691 C C . LEU A 1 88 ? 1.418 -7.18 -8.969 1 97.62 88 LEU A C 1
ATOM 693 O O . LEU A 1 88 ? 2.568 -6.77 -9.148 1 97.62 88 LEU A O 1
ATOM 697 N N . SER A 1 89 ? 1.133 -8.359 -8.406 1 97.38 89 SER A N 1
ATOM 698 C CA . SER A 1 89 ? 2.203 -9.234 -7.941 1 97.38 89 SER A CA 1
ATOM 699 C C . SER A 1 89 ? 3.074 -9.703 -9.102 1 97.38 89 SER A C 1
ATOM 701 O O . SER A 1 89 ? 4.289 -9.852 -8.953 1 97.38 89 SER A O 1
ATOM 703 N N . GLN A 1 90 ? 2.471 -9.969 -10.305 1 97.31 90 GLN A N 1
ATOM 704 C CA . GLN A 1 90 ? 3.217 -10.367 -11.492 1 97.31 90 GLN A CA 1
ATOM 705 C C . GLN A 1 90 ? 4.098 -9.227 -11.992 1 97.31 90 GLN A C 1
ATOM 707 O O . GLN A 1 90 ? 5.215 -9.461 -12.469 1 97.31 90 GLN A O 1
ATOM 712 N N . ARG A 1 91 ? 3.633 -8.047 -11.836 1 96.38 91 ARG A N 1
ATOM 713 C CA . ARG A 1 91 ? 4.426 -6.879 -12.211 1 96.38 91 ARG A CA 1
ATOM 714 C C . ARG A 1 91 ? 5.699 -6.789 -11.375 1 96.38 91 ARG A C 1
ATOM 716 O O . ARG A 1 91 ? 6.781 -6.539 -11.906 1 96.38 91 ARG A O 1
ATOM 723 N N . VAL A 1 92 ? 5.5 -6.988 -10.109 1 96.81 92 VAL A N 1
ATOM 724 C CA . VAL A 1 92 ? 6.637 -6.918 -9.195 1 96.81 92 VAL A CA 1
ATOM 725 C C . VAL A 1 92 ? 7.637 -8.023 -9.531 1 96.81 92 VAL A C 1
ATOM 727 O O . VAL A 1 92 ? 8.852 -7.805 -9.484 1 96.81 92 VAL A O 1
ATOM 730 N N . LYS A 1 93 ? 7.074 -9.188 -9.859 1 96.06 93 LYS A N 1
ATOM 731 C CA . LYS A 1 93 ? 7.922 -10.328 -10.195 1 96.06 93 LYS A CA 1
ATOM 732 C C . LYS A 1 93 ? 8.812 -10.016 -11.391 1 96.06 93 LYS A C 1
ATOM 734 O O . LYS A 1 93 ? 9.945 -10.5 -11.477 1 96.06 93 LYS A O 1
ATOM 739 N N . LYS A 1 94 ? 8.328 -9.172 -12.297 1 95.06 94 LYS A N 1
ATOM 740 C CA . LYS A 1 94 ? 9.031 -8.867 -13.539 1 95.06 94 LYS A CA 1
ATOM 741 C C . LYS A 1 94 ? 9.977 -7.684 -13.367 1 95.06 94 LYS A C 1
ATOM 743 O O . LYS A 1 94 ? 10.719 -7.332 -14.281 1 95.06 94 LYS A O 1
ATOM 748 N N . MET A 1 95 ? 9.867 -7.059 -12.328 1 91.81 95 MET A N 1
ATOM 749 C CA . MET A 1 95 ? 10.758 -5.93 -12.07 1 91.81 95 MET A CA 1
ATOM 750 C C . MET A 1 95 ? 12.195 -6.402 -11.875 1 91.81 95 MET A C 1
ATOM 752 O O . MET A 1 95 ? 13.141 -5.746 -12.312 1 91.81 95 MET A O 1
ATOM 756 N N . MET B 1 1 ? -3.412 52.094 17.812 1 36.47 1 MET B N 1
ATOM 757 C CA . MET B 1 1 ? -4.68 51.438 17.531 1 36.47 1 MET B CA 1
ATOM 758 C C . MET B 1 1 ? -4.465 49.938 17.297 1 36.47 1 MET B C 1
ATOM 760 O O . MET B 1 1 ? -3.693 49.281 18.016 1 36.47 1 MET B O 1
ATOM 764 N N . ASP B 1 2 ? -4.574 49.312 15.945 1 52.78 2 ASP B N 1
ATOM 765 C CA . ASP B 1 2 ? -5.285 48.094 15.523 1 52.78 2 ASP B CA 1
ATOM 766 C C . ASP B 1 2 ? -4.414 46.844 15.695 1 52.78 2 ASP B C 1
ATOM 768 O O . ASP B 1 2 ? -4.043 46.219 14.719 1 52.78 2 ASP B O 1
ATOM 772 N N . SER B 1 3 ? -3.588 46.844 16.594 1 60.16 3 SER B N 1
ATOM 773 C CA . SER B 1 3 ? -2.611 45.781 16.859 1 60.16 3 SER B CA 1
ATOM 774 C C . SER B 1 3 ? -3.299 44.469 17.172 1 60.16 3 SER B C 1
ATOM 776 O O . SER B 1 3 ? -2.811 43.406 16.797 1 60.16 3 SER B O 1
ATOM 778 N N . GLY B 1 4 ? -4.387 44.594 17.891 1 56.28 4 GLY B N 1
ATOM 779 C CA . GLY B 1 4 ? -5.148 43.406 18.219 1 56.28 4 GLY B CA 1
ATOM 780 C C . GLY B 1 4 ? -5.652 42.656 17 1 56.28 4 GLY B C 1
ATOM 781 O O . GLY B 1 4 ? -5.652 41.438 16.984 1 56.28 4 GLY B O 1
ATOM 782 N N . LYS B 1 5 ? -6.133 43.531 16.125 1 64.25 5 LYS B N 1
ATOM 783 C CA . LYS B 1 5 ? -6.637 42.969 14.898 1 64.25 5 LYS B CA 1
ATOM 784 C C . LYS B 1 5 ? -5.531 42.219 14.141 1 64.25 5 LYS B C 1
ATOM 786 O O . LYS B 1 5 ? -5.758 41.156 13.578 1 64.25 5 LYS B O 1
ATOM 791 N N . ASN B 1 6 ? -4.352 42.781 14.258 1 57.72 6 ASN B N 1
ATOM 792 C CA . ASN B 1 6 ? -3.236 42.156 13.562 1 57.72 6 ASN B CA 1
ATOM 793 C C . ASN B 1 6 ? -2.824 40.844 14.234 1 57.72 6 ASN B C 1
ATOM 795 O O . ASN B 1 6 ? -2.502 39.875 13.555 1 57.72 6 ASN B O 1
ATOM 799 N N . LEU B 1 7 ? -2.979 40.875 15.523 1 58.78 7 LEU B N 1
ATOM 800 C CA . LEU B 1 7 ? -2.629 39.656 16.25 1 58.78 7 LEU B CA 1
ATOM 801 C C . LEU B 1 7 ? -3.682 38.594 16.031 1 58.78 7 LEU B C 1
ATOM 803 O O . LEU B 1 7 ? -3.346 37.406 15.891 1 58.78 7 LEU B O 1
ATOM 807 N N . LEU B 1 8 ? -4.91 38.969 15.984 1 59.47 8 LEU B N 1
ATOM 808 C CA . LEU B 1 8 ? -5.992 38.031 15.719 1 59.47 8 LEU B CA 1
ATOM 809 C C . LEU B 1 8 ? -5.895 37.469 14.305 1 59.47 8 LEU B C 1
ATOM 811 O O . LEU B 1 8 ? -6.086 36.281 14.094 1 59.47 8 LEU B O 1
ATOM 815 N N . LEU B 1 9 ? -5.648 38.375 13.414 1 62.22 9 LEU B N 1
ATOM 816 C CA . LEU B 1 9 ? -5.488 37.938 12.031 1 62.22 9 LEU B CA 1
ATOM 817 C C . LEU B 1 9 ? -4.305 37 11.898 1 62.22 9 LEU B C 1
ATOM 819 O O . LEU B 1 9 ? -4.387 36 11.18 1 62.22 9 LEU B O 1
ATOM 823 N N . ALA B 1 10 ? -3.332 37.375 12.633 1 62.41 10 ALA B N 1
ATOM 824 C CA . ALA B 1 10 ? -2.162 36.5 12.602 1 62.41 10 ALA B CA 1
ATOM 825 C C . ALA B 1 10 ? -2.475 35.125 13.227 1 62.41 10 ALA B C 1
ATOM 827 O O . ALA B 1 10 ? -2.062 34.094 12.703 1 62.41 10 ALA B O 1
ATOM 828 N N . ALA B 1 11 ? -3.258 35.219 14.305 1 63.16 11 ALA B N 1
ATOM 829 C CA . ALA B 1 11 ? -3.652 33.969 14.961 1 63.16 11 ALA B CA 1
ATOM 830 C C . ALA B 1 11 ? -4.586 33.125 14.078 1 63.16 11 ALA B C 1
ATOM 832 O O . ALA B 1 11 ? -4.418 31.922 13.953 1 63.16 11 ALA B O 1
ATOM 833 N N . LEU B 1 12 ? -5.473 33.781 13.43 1 62.62 12 LEU B N 1
ATOM 834 C CA . LEU B 1 12 ? -6.43 33.094 12.562 1 62.62 12 LEU B CA 1
ATOM 835 C C . LEU B 1 12 ? -5.734 32.531 11.336 1 62.62 12 LEU B C 1
ATOM 837 O O . LEU B 1 12 ? -6.039 31.406 10.914 1 62.62 12 LEU B O 1
ATOM 841 N N . MET B 1 13 ? -4.809 33.312 10.875 1 59.09 13 MET B N 1
ATOM 842 C CA . MET B 1 13 ? -4.051 32.812 9.734 1 59.09 13 MET B CA 1
ATOM 843 C C . MET B 1 13 ? -3.193 31.625 10.133 1 59.09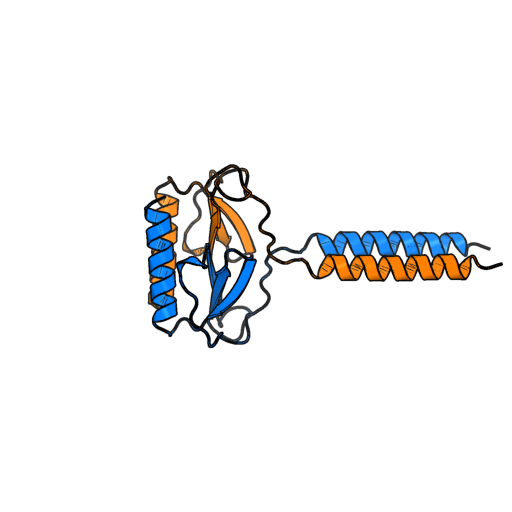 13 MET B C 1
ATOM 845 O O . MET B 1 13 ? -3.045 30.672 9.367 1 59.09 13 MET B O 1
ATOM 849 N N . SER B 1 14 ? -2.723 31.703 11.375 1 58.16 14 SER B N 1
ATOM 850 C CA . SER B 1 14 ? -1.917 30.594 11.883 1 58.16 14 SER B CA 1
ATOM 851 C C . SER B 1 14 ? -2.754 29.328 12.039 1 58.16 14 SER B C 1
ATOM 853 O O . SER B 1 14 ? -2.303 28.234 11.695 1 58.16 14 SER B O 1
ATOM 855 N N . VAL B 1 15 ? -3.984 29.469 12.492 1 59.44 15 VAL B N 1
ATOM 856 C CA . VAL B 1 15 ? -4.871 28.328 12.672 1 59.44 15 VAL B CA 1
ATOM 857 C C . VAL B 1 15 ? -5.27 27.766 11.305 1 59.44 15 VAL B C 1
ATOM 859 O O . VAL B 1 15 ? -5.305 26.547 11.117 1 59.44 15 VAL B O 1
ATOM 862 N N . LEU B 1 16 ? -5.543 28.703 10.406 1 55.97 16 LEU B N 1
ATOM 863 C CA . LEU B 1 16 ? -5.875 28.281 9.055 1 55.97 16 LEU B CA 1
ATOM 864 C C . LEU B 1 16 ? -4.699 27.562 8.406 1 55.97 16 LEU B C 1
ATOM 866 O O . LEU B 1 16 ? -4.883 26.531 7.742 1 55.97 16 LEU B O 1
ATOM 870 N N . LEU B 1 17 ? -3.533 28.094 8.57 1 53.94 17 LEU B N 1
ATOM 871 C CA . LEU B 1 17 ? -2.348 27.453 8.008 1 53.94 17 LEU B CA 1
ATOM 872 C C . LEU B 1 17 ? -2.115 26.094 8.656 1 53.94 17 LEU B C 1
ATOM 874 O O . LEU B 1 17 ? -1.731 25.141 7.977 1 53.94 17 LEU B O 1
ATOM 878 N N . LEU B 1 18 ? -2.398 25.953 9.984 1 51.62 18 LEU B N 1
ATOM 879 C CA . LEU B 1 18 ? -2.273 24.688 10.688 1 51.62 18 LEU B CA 1
ATOM 880 C C . LEU B 1 18 ? -3.264 23.656 10.141 1 51.62 18 LEU B C 1
ATOM 882 O O . LEU B 1 18 ? -2.932 22.484 10.016 1 51.62 18 LEU B O 1
ATOM 886 N N . HIS B 1 19 ? -4.504 24.094 9.867 1 48.78 19 HIS B N 1
ATOM 887 C CA . HIS B 1 19 ? -5.535 23.203 9.352 1 48.78 19 HIS B CA 1
ATOM 888 C C . HIS B 1 19 ? -5.203 22.734 7.934 1 48.78 19 HIS B C 1
ATOM 890 O O . HIS B 1 19 ? -5.449 21.578 7.574 1 48.78 19 HIS B O 1
ATOM 896 N N . LEU B 1 20 ? -4.82 23.594 7.016 1 46.28 20 LEU B N 1
ATOM 897 C CA . LEU B 1 20 ? -4.5 23.266 5.629 1 46.28 20 LEU B CA 1
ATOM 898 C C . LEU B 1 20 ? -3.291 22.344 5.555 1 46.28 20 LEU B C 1
ATOM 900 O O . LEU B 1 20 ? -3.201 21.5 4.656 1 46.28 20 LEU B O 1
ATOM 904 N N . CYS B 1 21 ? -2.432 22.438 6.434 1 40.94 21 CYS B N 1
ATOM 905 C CA . CYS B 1 21 ? -1.274 21.562 6.453 1 40.94 21 CYS B CA 1
ATOM 906 C C . CYS B 1 21 ? -1.674 20.156 6.883 1 40.94 21 CYS B C 1
ATOM 908 O O . CYS B 1 21 ? -1.001 19.172 6.535 1 40.94 21 CYS B O 1
ATOM 910 N N . SER B 1 22 ? -2.74 20.062 7.676 1 41.69 22 SER B N 1
ATOM 911 C CA . SER B 1 22 ? -3.117 18.75 8.195 1 41.69 22 SER B CA 1
ATOM 912 C C . SER B 1 22 ? -3.684 17.859 7.086 1 41.69 22 SER B C 1
ATOM 914 O O . SER B 1 22 ? -3.68 16.641 7.207 1 41.69 22 SER B O 1
ATOM 916 N N . LYS B 1 23 ? -4.551 18.422 6.227 1 40 23 LYS B N 1
ATOM 917 C CA . LYS B 1 23 ? -5.281 17.516 5.352 1 40 23 LYS B CA 1
ATOM 918 C C . LYS B 1 23 ? -4.344 16.828 4.363 1 40 23 LYS B C 1
ATOM 920 O O . LYS B 1 23 ? -4.77 15.969 3.596 1 40 23 LYS B O 1
ATOM 925 N N . SER B 1 24 ? -3.359 17.453 3.969 1 36.94 24 SER B N 1
ATOM 926 C CA . SER B 1 24 ? -2.711 16.844 2.814 1 36.94 24 SER B CA 1
ATOM 927 C C . SER B 1 24 ? -2.035 15.539 3.191 1 36.94 24 SER B C 1
ATOM 929 O O . SER B 1 24 ? -1.061 15.125 2.555 1 36.94 24 SER B O 1
ATOM 931 N N . GLU B 1 25 ? -2.293 15.094 4.363 1 36.94 25 GLU B N 1
ATOM 932 C CA . GLU B 1 25 ? -1.475 13.914 4.641 1 36.94 25 GLU B CA 1
ATOM 933 C C . GLU B 1 25 ? -1.686 12.836 3.582 1 36.94 25 GLU B C 1
ATOM 935 O O . GLU B 1 25 ? -1.691 11.641 3.896 1 36.94 25 GLU B O 1
ATOM 940 N N . ALA B 1 26 ? -2.297 13.219 2.463 1 36.53 26 ALA B N 1
ATOM 941 C CA . ALA B 1 26 ? -2.273 12.117 1.5 1 36.53 26 ALA B CA 1
ATOM 942 C C . ALA B 1 26 ? -0.891 11.477 1.432 1 36.53 26 ALA B C 1
ATOM 944 O O . ALA B 1 26 ? 0.113 12.117 1.758 1 36.53 26 ALA B O 1
ATOM 945 N N . SER B 1 27 ? -0.697 10.133 1.664 1 43.28 27 SER B N 1
ATOM 946 C CA . SER B 1 27 ? 0.496 9.383 1.294 1 43.28 27 SER B CA 1
ATOM 947 C C . SER B 1 27 ? 1.19 10 0.086 1 43.28 27 SER B C 1
ATOM 949 O O . SER B 1 27 ? 0.784 9.773 -1.055 1 43.28 27 SER B O 1
ATOM 951 N N . SER B 1 28 ? 1.232 11.297 -0.087 1 45.78 28 SER B N 1
ATOM 952 C CA . SER B 1 28 ? 2.197 11.781 -1.066 1 45.78 28 SER B CA 1
ATOM 953 C C . SER B 1 28 ? 3.473 10.945 -1.052 1 45.78 28 SER B C 1
ATOM 955 O O . SER B 1 28 ? 4.18 10.906 -0.043 1 45.78 28 SER B O 1
ATOM 957 N N . PHE B 1 29 ? 3.32 9.844 -1.303 1 48.88 29 PHE B N 1
ATOM 958 C CA . PHE B 1 29 ? 4.496 8.977 -1.264 1 48.88 29 PHE B CA 1
ATOM 959 C C . PHE B 1 29 ? 5.734 9.734 -1.737 1 48.88 29 PHE B C 1
ATOM 961 O O . PHE B 1 29 ? 5.762 10.25 -2.855 1 48.88 29 PHE B O 1
ATOM 968 N N . ASP B 1 30 ? 6.309 10.617 -0.735 1 67.38 30 ASP B N 1
ATOM 969 C CA . ASP B 1 30 ? 7.695 10.961 -1.04 1 67.38 30 ASP B CA 1
ATOM 970 C C . ASP B 1 30 ? 8.445 9.75 -1.587 1 67.38 30 ASP B C 1
ATOM 972 O O . ASP B 1 30 ? 7.969 8.617 -1.488 1 67.38 30 ASP B O 1
ATOM 976 N N . CYS B 1 31 ? 9.484 10.078 -2.482 1 79.5 31 CYS B N 1
ATOM 977 C CA . CYS B 1 31 ? 10.297 9.039 -3.098 1 79.5 31 CYS B CA 1
ATOM 978 C C . CYS B 1 31 ? 11.117 8.297 -2.051 1 79.5 31 CYS B C 1
ATOM 980 O O . CYS B 1 31 ? 11.688 8.922 -1.148 1 79.5 31 CYS B O 1
ATOM 982 N N . CYS B 1 32 ? 10.883 7.027 -2.062 1 82.81 32 CYS B N 1
ATOM 983 C CA . CYS B 1 32 ? 11.875 6.172 -1.423 1 82.81 32 CYS B CA 1
ATOM 984 C C . CYS B 1 32 ? 13.242 6.34 -2.078 1 82.81 32 CYS B C 1
ATOM 986 O O . CYS B 1 32 ? 13.352 6.336 -3.307 1 82.81 32 CYS B O 1
ATOM 988 N N . LEU B 1 33 ? 14.297 6.637 -1.223 1 87.19 33 LEU B N 1
ATOM 989 C CA . LEU B 1 33 ? 15.594 6.934 -1.814 1 87.19 33 LEU B CA 1
ATOM 990 C C . LEU B 1 33 ? 16.625 5.867 -1.438 1 87.19 33 LEU B C 1
ATOM 992 O O . LEU B 1 33 ? 17.688 5.777 -2.055 1 87.19 33 LEU B O 1
ATOM 996 N N . ARG B 1 34 ? 16.328 5.059 -0.384 1 91.44 34 ARG B N 1
ATOM 997 C CA . ARG B 1 34 ? 17.281 4.051 0.091 1 91.44 34 ARG B CA 1
ATOM 998 C C . ARG B 1 34 ? 16.562 2.742 0.413 1 91.44 34 ARG B C 1
ATOM 1000 O O . ARG B 1 34 ? 15.5 2.742 1.034 1 91.44 34 ARG B O 1
ATOM 1007 N N . TYR B 1 35 ? 17.25 1.58 0.006 1 95.31 35 TYR B N 1
ATOM 1008 C CA . TYR B 1 35 ? 16.672 0.26 0.249 1 95.31 35 TYR B CA 1
ATOM 1009 C C . TYR B 1 35 ? 17 -0.224 1.657 1 95.31 35 TYR B C 1
ATOM 1011 O O . TYR B 1 35 ? 18.094 0.028 2.17 1 95.31 35 TYR B O 1
ATOM 1019 N N . THR B 1 36 ? 16.031 -0.833 2.189 1 95.75 36 THR B N 1
ATOM 1020 C CA . THR B 1 36 ? 16.281 -1.534 3.443 1 95.75 36 THR B CA 1
ATOM 1021 C C . THR B 1 36 ? 17.312 -2.641 3.248 1 95.75 36 THR B C 1
ATOM 1023 O O . THR B 1 36 ? 17.359 -3.281 2.195 1 95.75 36 THR B O 1
ATOM 1026 N N . GLU B 1 37 ? 18.078 -2.938 4.25 1 94.44 37 GLU B N 1
ATOM 1027 C CA . GLU B 1 37 ? 19.031 -4.043 4.254 1 94.44 37 GLU B CA 1
ATOM 1028 C C . GLU B 1 37 ? 18.484 -5.242 5.023 1 94.44 37 GLU B C 1
ATOM 1030 O O . GLU B 1 37 ? 19.016 -6.348 4.922 1 94.44 37 GLU B O 1
ATOM 1035 N N . ARG B 1 38 ? 17.5 -4.984 5.707 1 94.81 38 ARG B N 1
ATOM 1036 C CA . ARG B 1 38 ? 16.906 -6.023 6.539 1 94.81 38 ARG B CA 1
ATOM 1037 C C . ARG B 1 38 ? 15.75 -6.715 5.816 1 94.81 38 ARG B C 1
ATOM 1039 O O . ARG B 1 38 ? 14.961 -6.062 5.129 1 94.81 38 ARG B O 1
ATOM 1046 N N . ILE B 1 39 ? 15.719 -8.031 6.008 1 96.94 39 ILE B N 1
ATOM 1047 C CA . ILE B 1 39 ? 14.602 -8.805 5.477 1 96.94 39 ILE B CA 1
ATOM 1048 C C . ILE B 1 39 ? 13.398 -8.664 6.406 1 96.94 39 ILE B C 1
ATOM 1050 O O . ILE B 1 39 ? 13.531 -8.766 7.629 1 96.94 39 ILE B O 1
ATOM 1054 N N . LEU B 1 40 ? 12.242 -8.383 5.859 1 96.94 40 LEU B N 1
ATOM 1055 C CA . LEU B 1 40 ? 11 -8.305 6.625 1 96.94 40 LEU B CA 1
ATOM 1056 C C . LEU B 1 40 ? 10.227 -9.617 6.551 1 96.94 40 LEU B C 1
ATOM 1058 O O . LEU B 1 40 ? 10.008 -10.148 5.465 1 96.94 40 LEU B O 1
ATOM 1062 N N . HIS B 1 41 ? 9.984 -10.023 7.699 1 97.19 41 HIS B N 1
ATOM 1063 C CA . HIS B 1 41 ? 9.102 -11.18 7.684 1 97.19 41 HIS B CA 1
ATOM 1064 C C . HIS B 1 41 ? 7.734 -10.828 7.105 1 97.19 41 HIS B C 1
ATOM 1066 O O . HIS B 1 41 ? 7.117 -9.844 7.52 1 97.19 41 HIS B O 1
ATOM 1072 N N . PRO B 1 42 ? 7.262 -11.656 6.121 1 97.06 42 PRO B N 1
ATOM 1073 C CA . PRO B 1 42 ? 6.012 -11.352 5.426 1 97.06 42 PRO B CA 1
ATOM 1074 C C . PRO B 1 42 ? 4.828 -11.203 6.379 1 97.06 42 PRO B C 1
ATOM 1076 O O . PRO B 1 42 ? 3.865 -10.492 6.07 1 97.06 42 PRO B O 1
ATOM 1079 N N . ARG B 1 43 ? 4.863 -11.797 7.551 1 95.81 43 ARG B N 1
ATOM 1080 C CA . ARG B 1 43 ? 3.758 -11.742 8.5 1 95.81 43 ARG B CA 1
ATOM 1081 C C . ARG B 1 43 ? 3.512 -10.312 8.977 1 95.81 43 ARG B C 1
ATOM 1083 O O . ARG B 1 43 ? 2.41 -9.984 9.414 1 95.81 43 ARG B O 1
ATOM 1090 N N . PHE B 1 44 ? 4.598 -9.539 8.914 1 95.69 44 PHE B N 1
ATOM 1091 C CA . PHE B 1 44 ? 4.492 -8.172 9.406 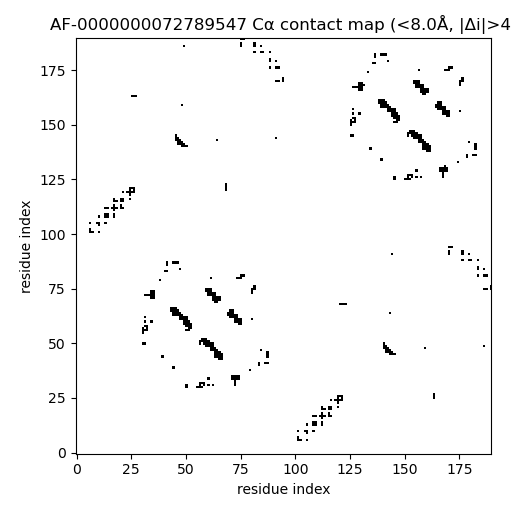1 95.69 44 PHE B CA 1
ATOM 1092 C C . PHE B 1 44 ? 4.027 -7.227 8.305 1 95.69 44 PHE B C 1
ATOM 1094 O O . PHE B 1 44 ? 3.75 -6.055 8.562 1 95.69 44 PHE B O 1
ATOM 1101 N N . ILE B 1 45 ? 3.969 -7.727 7.082 1 96.88 45 ILE B N 1
ATOM 1102 C CA . ILE B 1 45 ? 3.674 -6.879 5.93 1 96.88 45 ILE B CA 1
ATOM 1103 C C . ILE B 1 45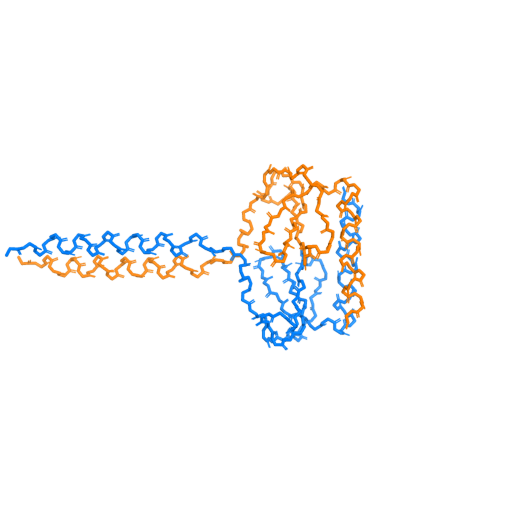 ? 2.178 -6.918 5.633 1 96.88 45 ILE B C 1
ATOM 1105 O O . ILE B 1 45 ? 1.577 -7.992 5.566 1 96.88 45 ILE B O 1
ATOM 1109 N N . VAL B 1 46 ? 1.561 -5.746 5.469 1 94.69 46 VAL B N 1
ATOM 1110 C CA . VAL B 1 46 ? 0.121 -5.711 5.23 1 94.69 46 VAL B CA 1
ATOM 1111 C C . VAL B 1 46 ? -0.156 -5.184 3.824 1 94.69 46 VAL B C 1
ATOM 1113 O O . VAL B 1 46 ? -1.305 -5.168 3.375 1 94.69 46 VAL B O 1
ATOM 1116 N N . GLY B 1 47 ? 0.832 -4.801 3.086 1 95.94 47 GLY B N 1
ATOM 1117 C CA . GLY B 1 47 ? 0.658 -4.258 1.748 1 95.94 47 GLY B CA 1
ATOM 1118 C C . GLY B 1 47 ? 1.938 -3.684 1.167 1 95.94 47 GLY B C 1
ATOM 1119 O O . GLY B 1 47 ? 2.998 -3.762 1.791 1 95.94 47 GLY B O 1
ATOM 1120 N N . PHE B 1 48 ? 1.795 -3.188 -0.05 1 95.75 48 PHE B N 1
ATOM 1121 C CA . PHE B 1 48 ? 2.951 -2.564 -0.684 1 95.75 48 PHE B CA 1
ATOM 1122 C C . PHE B 1 48 ? 2.512 -1.586 -1.767 1 95.75 48 PHE B C 1
ATOM 1124 O O . PHE B 1 48 ? 1.361 -1.615 -2.209 1 95.75 48 PHE B O 1
ATOM 1131 N N . THR B 1 49 ? 3.426 -0.672 -2.127 1 94.5 49 THR B N 1
ATOM 1132 C CA . THR B 1 49 ? 3.295 0.181 -3.303 1 94.5 49 THR B CA 1
ATOM 1133 C C . THR B 1 49 ? 4.551 0.109 -4.168 1 94.5 49 THR B C 1
ATOM 1135 O O . THR B 1 49 ? 5.66 -0.025 -3.648 1 94.5 49 THR B O 1
ATOM 1138 N N . GLN B 1 50 ? 4.312 0.136 -5.504 1 94.5 50 GLN B N 1
ATOM 1139 C CA . GLN B 1 50 ? 5.414 0.145 -6.461 1 94.5 50 GLN B CA 1
ATOM 1140 C C . GLN B 1 50 ? 5.863 1.571 -6.773 1 94.5 50 GLN B C 1
ATOM 1142 O O . GLN B 1 50 ? 5.027 2.457 -6.977 1 94.5 50 GLN B O 1
ATOM 1147 N N . GLN B 1 51 ? 7.141 1.78 -6.672 1 91.88 51 GLN B N 1
ATOM 1148 C CA . GLN B 1 51 ? 7.77 3.027 -7.094 1 91.88 51 GLN B CA 1
ATOM 1149 C C . GLN B 1 51 ? 8.633 2.816 -8.336 1 91.88 51 GLN B C 1
ATOM 1151 O O . GLN B 1 51 ? 9.5 1.939 -8.352 1 91.88 51 GLN B O 1
ATOM 1156 N N . LEU B 1 52 ? 8.305 3.572 -9.367 1 91.06 52 LEU B N 1
ATOM 1157 C CA . LEU B 1 52 ? 9.07 3.459 -10.609 1 91.06 52 LEU B CA 1
ATOM 1158 C C . LEU B 1 52 ? 9.961 4.68 -10.812 1 91.06 52 LEU B C 1
ATOM 1160 O O . LEU B 1 52 ? 9.531 5.812 -10.57 1 91.06 52 LEU B O 1
ATOM 1164 N N . SER B 1 53 ? 11.156 4.41 -11.281 1 88.88 53 SER B N 1
ATOM 1165 C CA . SER B 1 53 ? 12.148 5.461 -11.508 1 88.88 53 SER B CA 1
ATOM 1166 C C . SER B 1 53 ? 11.734 6.375 -12.656 1 88.88 53 SER B C 1
ATOM 1168 O O . SER B 1 53 ? 12.164 7.527 -12.719 1 88.88 53 SER B O 1
ATOM 1170 N N . ASN B 1 54 ? 10.977 5.879 -13.578 1 80.44 54 ASN B N 1
ATOM 1171 C CA . ASN B 1 54 ? 10.594 6.68 -14.734 1 80.44 54 ASN B CA 1
ATOM 1172 C C . ASN B 1 54 ? 9.516 7.699 -14.367 1 80.44 54 ASN B C 1
ATOM 1174 O O . ASN B 1 54 ? 9.109 8.508 -15.211 1 80.44 54 ASN B O 1
ATOM 1178 N N . GLU B 1 55 ? 9.141 7.781 -13.141 1 72.88 55 GLU B N 1
ATOM 1179 C CA . GLU B 1 55 ? 8.148 8.75 -12.695 1 72.88 55 GLU B CA 1
ATOM 1180 C C . GLU B 1 55 ? 8.805 9.945 -12.008 1 72.88 55 GLU B C 1
ATOM 1182 O O . GLU B 1 55 ? 9.578 10.68 -12.633 1 72.88 55 GLU B O 1
ATOM 1187 N N . ALA B 1 56 ? 8.648 10.023 -10.781 1 72.38 56 ALA B N 1
ATOM 1188 C CA . ALA B 1 56 ? 9.133 11.195 -10.047 1 72.38 56 ALA B CA 1
ATOM 1189 C C . ALA B 1 56 ? 10.359 10.844 -9.211 1 72.38 56 ALA B C 1
ATOM 1191 O O . ALA B 1 56 ? 11.023 11.734 -8.672 1 72.38 56 ALA B O 1
ATOM 1192 N N . CYS B 1 57 ? 10.594 9.484 -9.172 1 83.75 57 CYS B N 1
ATOM 1193 C CA . CYS B 1 57 ? 11.648 9.062 -8.258 1 83.75 57 CYS B CA 1
ATOM 1194 C C . CYS B 1 57 ? 12.859 8.531 -9.016 1 83.75 57 CYS B C 1
ATOM 1196 O O . CYS B 1 57 ? 12.758 8.203 -10.203 1 83.75 57 CYS B O 1
ATOM 1198 N N . ASP B 1 58 ? 14.055 8.398 -8.367 1 87.25 58 ASP B N 1
ATOM 1199 C CA . ASP B 1 58 ? 15.305 8.055 -9.023 1 87.25 58 ASP B CA 1
ATOM 1200 C C . ASP B 1 58 ? 15.5 6.539 -9.062 1 87.25 58 ASP B C 1
ATOM 1202 O O . ASP B 1 58 ? 16.328 6.035 -9.836 1 87.25 58 ASP B O 1
ATOM 1206 N N . ILE B 1 59 ? 14.828 5.77 -8.234 1 91.81 59 ILE B N 1
ATOM 1207 C CA . ILE B 1 59 ? 15.039 4.324 -8.203 1 91.81 59 ILE B CA 1
ATOM 1208 C C . ILE B 1 59 ? 13.695 3.607 -8.305 1 91.81 59 ILE B C 1
ATOM 1210 O O . ILE B 1 59 ? 12.656 4.16 -7.926 1 91.81 59 ILE B O 1
ATOM 1214 N N . ASN B 1 60 ? 13.773 2.371 -8.828 1 95.19 60 ASN B N 1
ATOM 1215 C CA . ASN B 1 60 ? 12.672 1.438 -8.648 1 95.19 60 ASN B CA 1
ATOM 1216 C C . ASN B 1 60 ? 12.641 0.868 -7.234 1 95.19 60 ASN B C 1
ATOM 1218 O O . ASN B 1 60 ? 13.688 0.563 -6.664 1 95.19 60 ASN B O 1
ATOM 1222 N N . ALA B 1 61 ? 11.445 0.794 -6.73 1 95.56 61 ALA B N 1
ATOM 1223 C CA . ALA B 1 61 ? 11.391 0.28 -5.363 1 95.56 61 ALA B CA 1
ATOM 1224 C C . ALA B 1 61 ? 10.016 -0.321 -5.062 1 95.56 61 ALA B C 1
ATOM 1226 O O . ALA B 1 61 ? 9.039 -0.024 -5.75 1 95.56 61 ALA B O 1
ATOM 1227 N N . ILE B 1 62 ? 10.023 -1.218 -4.168 1 96.56 62 ILE B N 1
ATOM 1228 C CA . ILE B 1 62 ? 8.805 -1.684 -3.504 1 96.56 62 ILE B CA 1
ATOM 1229 C C . ILE B 1 62 ? 8.75 -1.127 -2.084 1 96.56 62 ILE B C 1
ATOM 1231 O O . ILE B 1 62 ? 9.672 -1.334 -1.29 1 96.56 62 ILE B O 1
ATOM 1235 N N . ILE B 1 63 ? 7.715 -0.389 -1.85 1 95.06 63 ILE B N 1
ATOM 1236 C CA . ILE B 1 63 ? 7.516 0.153 -0.51 1 95.06 63 ILE B CA 1
ATOM 1237 C C . ILE B 1 63 ? 6.543 -0.731 0.265 1 95.06 63 ILE B C 1
ATOM 1239 O O . ILE B 1 63 ? 5.34 -0.741 -0.018 1 95.06 63 ILE B O 1
ATOM 1243 N N . PHE B 1 64 ? 7.105 -1.456 1.271 1 96.06 64 PHE B N 1
ATOM 1244 C CA . PHE B 1 64 ? 6.27 -2.307 2.109 1 96.06 64 PHE B CA 1
ATOM 1245 C C . PHE B 1 64 ? 5.676 -1.513 3.268 1 96.06 64 PHE B C 1
ATOM 1247 O O . PHE B 1 64 ? 6.336 -0.634 3.824 1 96.06 64 PHE B O 1
ATOM 1254 N N . TYR B 1 65 ? 4.441 -1.852 3.609 1 93.62 65 TYR B N 1
ATOM 1255 C CA . TYR B 1 65 ? 3.77 -1.31 4.785 1 93.62 65 TYR B CA 1
ATOM 1256 C C . TYR B 1 65 ? 3.568 -2.387 5.844 1 93.62 65 TYR B C 1
ATOM 1258 O O . TYR B 1 65 ? 3.039 -3.461 5.555 1 93.62 65 TYR B O 1
ATOM 1266 N N . THR B 1 66 ? 4.004 -2.053 7.008 1 93.38 66 THR B N 1
ATOM 1267 C CA . THR B 1 66 ? 3.924 -3.033 8.086 1 93.38 66 THR B CA 1
ATOM 1268 C C . THR B 1 66 ? 2.672 -2.811 8.93 1 93.38 66 THR B C 1
ATOM 1270 O O . THR B 1 66 ? 2.029 -1.763 8.836 1 93.38 66 THR B O 1
ATOM 1273 N N . LYS B 1 67 ? 2.406 -3.744 9.766 1 90.06 67 LYS B N 1
ATOM 1274 C CA . LYS B 1 67 ? 1.272 -3.674 10.688 1 90.06 67 LYS B CA 1
ATOM 1275 C C . LYS B 1 67 ? 1.379 -2.455 11.594 1 90.06 67 LYS B C 1
ATOM 1277 O O . LYS B 1 67 ? 0.364 -1.874 11.984 1 90.06 67 LYS B O 1
ATOM 1282 N N . LYS B 1 68 ? 2.621 -2.121 11.883 1 85.06 68 LYS B N 1
ATOM 1283 C CA . LYS B 1 68 ? 2.861 -0.986 12.766 1 85.06 68 LYS B CA 1
ATOM 1284 C C . LYS B 1 68 ? 2.906 0.323 11.984 1 85.06 68 LYS B C 1
ATOM 1286 O O . LYS B 1 68 ? 3.334 1.353 12.508 1 85.06 68 LYS B O 1
ATOM 1291 N N . LYS B 1 69 ? 2.57 0.281 10.695 1 80.75 69 LYS B N 1
ATOM 1292 C CA . LYS B 1 69 ? 2.396 1.453 9.836 1 80.75 69 LYS B CA 1
ATOM 1293 C C . LYS B 1 69 ? 3.744 2.059 9.453 1 80.75 69 LYS B C 1
ATOM 1295 O O . LYS B 1 69 ? 3.867 3.279 9.328 1 80.75 69 LYS B O 1
ATOM 1300 N N . PHE B 1 70 ? 4.758 1.163 9.484 1 86.31 70 PHE B N 1
ATOM 1301 C CA . PHE B 1 70 ? 6.051 1.586 8.953 1 86.31 70 PHE B CA 1
ATOM 1302 C C . PHE B 1 70 ? 6.141 1.298 7.461 1 86.31 70 PHE B C 1
ATOM 1304 O O . PHE B 1 70 ? 5.68 0.255 6.996 1 86.31 70 PHE B O 1
ATOM 1311 N N . ALA B 1 71 ? 6.707 2.258 6.824 1 90.06 71 ALA B N 1
ATOM 1312 C CA . ALA B 1 71 ? 7.035 2.055 5.414 1 90.06 71 ALA B CA 1
ATOM 1313 C C . ALA B 1 71 ? 8.5 1.671 5.242 1 90.06 71 ALA B C 1
ATOM 1315 O O . ALA B 1 71 ? 9.391 2.307 5.816 1 90.06 71 ALA B O 1
ATOM 1316 N N . VAL B 1 72 ? 8.727 0.659 4.469 1 93.56 72 VAL B N 1
ATOM 1317 C CA . VAL B 1 72 ? 10.078 0.147 4.27 1 93.56 72 VAL B CA 1
ATOM 1318 C C . VAL B 1 72 ? 10.375 0.028 2.775 1 93.56 72 VAL B C 1
ATOM 1320 O O . VAL B 1 72 ? 9.641 -0.651 2.047 1 93.56 72 VAL B O 1
ATOM 1323 N N . CYS B 1 73 ? 11.414 0.675 2.416 1 94.06 73 CYS B N 1
ATOM 1324 C CA . CYS B 1 73 ? 11.805 0.666 1.011 1 94.06 73 CYS B CA 1
ATOM 1325 C C . CYS B 1 73 ? 12.648 -0.565 0.687 1 94.06 73 CYS B C 1
ATOM 1327 O O . CYS B 1 73 ? 13.695 -0.783 1.292 1 94.06 73 CYS B O 1
ATOM 1329 N N . ALA B 1 74 ? 12.188 -1.361 -0.296 1 97.12 74 ALA B N 1
ATOM 1330 C CA . ALA B 1 74 ? 12.875 -2.615 -0.607 1 97.12 74 ALA B CA 1
ATOM 1331 C C . ALA B 1 74 ? 13.25 -2.684 -2.086 1 97.12 74 ALA B C 1
ATOM 1333 O O . ALA B 1 74 ? 12.539 -2.139 -2.938 1 97.12 74 ALA B O 1
ATOM 1334 N N . ASP B 1 75 ? 14.414 -3.348 -2.371 1 97.12 75 ASP B N 1
ATOM 1335 C CA . ASP B 1 75 ? 14.898 -3.574 -3.729 1 97.12 75 ASP B CA 1
ATOM 1336 C C . ASP B 1 75 ? 14.078 -4.652 -4.434 1 97.12 75 ASP B C 1
ATOM 1338 O O . ASP B 1 75 ? 14.102 -5.82 -4.031 1 97.12 75 ASP B O 1
ATOM 1342 N N . PRO B 1 76 ? 13.359 -4.238 -5.52 1 97.56 76 PRO B N 1
ATOM 1343 C CA . PRO B 1 76 ? 12.484 -5.207 -6.188 1 97.56 76 PRO B CA 1
ATOM 1344 C C . PRO B 1 76 ? 13.258 -6.375 -6.805 1 97.56 76 PRO B C 1
ATOM 1346 O O . PRO B 1 76 ? 12.656 -7.391 -7.168 1 97.56 76 PRO B O 1
ATOM 1349 N N . LYS B 1 77 ? 14.523 -6.277 -6.945 1 97.31 77 LYS B N 1
ATOM 1350 C CA . LYS B 1 77 ? 15.336 -7.316 -7.574 1 97.31 77 LYS B CA 1
ATOM 1351 C C . LYS B 1 77 ? 15.68 -8.422 -6.582 1 97.31 77 LYS B C 1
ATOM 1353 O O . LYS B 1 77 ? 16.141 -9.5 -6.977 1 97.31 77 LYS B O 1
ATOM 1358 N N . LYS B 1 78 ? 15.516 -8.141 -5.367 1 97.88 78 LYS B N 1
ATOM 1359 C CA . LYS B 1 78 ? 15.844 -9.133 -4.348 1 97.88 78 LYS B CA 1
ATOM 1360 C C . LYS B 1 78 ? 14.773 -10.219 -4.277 1 97.88 78 LYS B C 1
ATOM 1362 O O . LYS B 1 78 ? 13.578 -9.93 -4.32 1 97.88 78 LYS B O 1
ATOM 1367 N N . ASN B 1 79 ? 15.141 -11.438 -4.008 1 97.25 79 ASN B N 1
ATOM 1368 C CA . ASN B 1 79 ? 14.227 -12.57 -4.008 1 97.25 79 ASN B CA 1
ATOM 1369 C C . ASN B 1 79 ? 13.219 -12.484 -2.859 1 97.25 79 ASN B C 1
ATOM 1371 O O . ASN B 1 79 ? 12.047 -12.82 -3.027 1 97.25 79 ASN B O 1
ATOM 1375 N N . TRP B 1 80 ? 13.727 -12.109 -1.78 1 98.06 80 TRP B N 1
ATOM 1376 C CA . TRP B 1 80 ? 12.82 -12.086 -0.638 1 98.06 80 TRP B CA 1
ATOM 1377 C C . TRP B 1 80 ? 11.68 -11.094 -0.871 1 98.06 80 TRP B C 1
ATOM 1379 O O . TRP B 1 80 ? 10.578 -11.273 -0.343 1 98.06 80 TRP B O 1
ATOM 1389 N N . VAL B 1 81 ? 11.977 -10.039 -1.577 1 98.44 81 VAL B N 1
ATOM 1390 C CA . VAL B 1 81 ? 10.961 -9.031 -1.876 1 98.44 81 VAL B CA 1
ATOM 1391 C C . VAL B 1 81 ? 9.875 -9.641 -2.76 1 98.44 81 VAL B C 1
ATOM 1393 O O . VAL B 1 81 ? 8.68 -9.516 -2.465 1 98.44 81 VAL B O 1
ATOM 1396 N N . LYS B 1 82 ? 10.234 -10.344 -3.811 1 98.06 82 LYS B N 1
ATOM 1397 C CA . LYS B 1 82 ? 9.297 -11 -4.711 1 98.06 82 LYS B CA 1
ATOM 1398 C C . LYS B 1 82 ? 8.484 -12.062 -3.975 1 98.06 82 LYS B C 1
ATOM 1400 O O . LYS B 1 82 ? 7.273 -12.188 -4.188 1 98.06 82 LYS B O 1
ATOM 1405 N N . GLN B 1 83 ? 9.156 -12.766 -3.143 1 98 83 GLN B N 1
ATOM 1406 C CA . GLN B 1 83 ? 8.469 -13.781 -2.355 1 98 83 GLN B CA 1
ATOM 1407 C C . GLN B 1 83 ? 7.445 -13.156 -1.413 1 98 83 GLN B C 1
ATOM 1409 O O . GLN B 1 83 ? 6.328 -13.656 -1.276 1 98 83 GLN B O 1
ATOM 1414 N N . ALA B 1 84 ? 7.828 -12.094 -0.775 1 98.44 84 ALA B N 1
ATOM 1415 C CA . ALA B 1 84 ? 6.918 -11.398 0.13 1 98.44 84 ALA B CA 1
ATOM 1416 C C . ALA B 1 84 ? 5.668 -10.922 -0.606 1 98.44 84 ALA B C 1
ATOM 1418 O O . ALA B 1 84 ? 4.551 -11.07 -0.108 1 98.44 84 ALA B O 1
ATOM 1419 N N . VAL B 1 85 ? 5.852 -10.383 -1.745 1 98.38 85 VAL B N 1
ATOM 1420 C CA . VAL B 1 85 ? 4.738 -9.898 -2.551 1 98.38 85 VAL B CA 1
ATOM 1421 C C . VAL B 1 85 ? 3.824 -11.062 -2.922 1 98.38 85 VAL B C 1
ATOM 1423 O O . VAL B 1 85 ? 2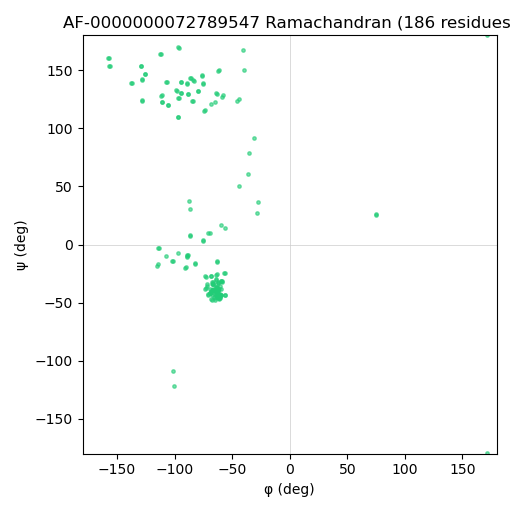.598 -10.953 -2.854 1 98.38 85 VAL B O 1
ATOM 1426 N N . HIS B 1 86 ? 4.441 -12.133 -3.287 1 97.94 86 HIS B N 1
ATOM 1427 C CA . HIS B 1 86 ? 3.678 -13.32 -3.641 1 97.94 86 HIS B CA 1
ATOM 1428 C C . HIS B 1 86 ? 2.855 -13.82 -2.457 1 97.94 86 HIS B C 1
ATOM 1430 O O . HIS B 1 86 ? 1.667 -14.117 -2.604 1 97.94 86 HIS B O 1
ATOM 1436 N N . ILE B 1 87 ? 3.453 -13.898 -1.339 1 98.12 87 ILE B N 1
ATOM 1437 C CA . ILE B 1 87 ? 2.77 -14.352 -0.133 1 98.12 87 ILE B CA 1
ATOM 1438 C C . ILE B 1 87 ? 1.598 -13.422 0.178 1 98.12 87 ILE B C 1
ATOM 1440 O O . ILE B 1 87 ? 0.503 -13.883 0.508 1 98.12 87 ILE B O 1
ATOM 1444 N N . LEU B 1 88 ? 1.807 -12.125 0.12 1 97.69 88 LEU B N 1
ATOM 1445 C CA . LEU B 1 88 ? 0.747 -11.148 0.339 1 97.69 88 LEU B CA 1
ATOM 1446 C C . LEU B 1 88 ? -0.413 -11.375 -0.624 1 97.69 88 LEU B C 1
ATOM 1448 O O . LEU B 1 88 ? -1.578 -11.328 -0.221 1 97.69 88 LEU B O 1
ATOM 1452 N N . SER B 1 89 ? -0.074 -11.625 -1.895 1 97.44 89 SER B N 1
ATOM 1453 C CA . SER B 1 89 ? -1.106 -11.844 -2.902 1 97.44 89 SER B CA 1
ATOM 1454 C C . SER B 1 89 ? -1.925 -13.086 -2.594 1 97.44 89 SER B C 1
ATOM 1456 O O . SER B 1 89 ? -3.135 -13.117 -2.832 1 97.44 89 SER B O 1
ATOM 1458 N N . GLN B 1 90 ? -1.276 -14.172 -2.068 1 97.31 90 GLN B N 1
ATOM 1459 C CA . GLN B 1 90 ? -1.97 -15.398 -1.685 1 97.31 90 GLN B CA 1
ATOM 1460 C C . GLN B 1 90 ? -2.898 -15.156 -0.498 1 97.31 90 GLN B C 1
ATOM 1462 O O . GLN B 1 90 ? -3.988 -15.727 -0.428 1 97.31 90 GLN B O 1
ATOM 1467 N N . ARG B 1 91 ? -2.502 -14.289 0.382 1 96.44 91 ARG B N 1
ATOM 1468 C CA . ARG B 1 91 ? -3.346 -13.922 1.515 1 96.44 91 ARG B CA 1
ATOM 1469 C C . ARG B 1 91 ? -4.641 -13.273 1.043 1 96.44 91 ARG B C 1
ATOM 1471 O O . ARG B 1 91 ? -5.723 -13.602 1.534 1 96.44 91 ARG B O 1
ATOM 1478 N N . VAL B 1 92 ? -4.465 -12.375 0.119 1 96.88 92 VAL B N 1
ATOM 1479 C CA . VAL B 1 92 ? -5.625 -11.664 -0.406 1 96.88 92 VAL B CA 1
ATOM 1480 C C . VAL B 1 92 ? -6.555 -12.648 -1.117 1 96.88 92 VAL B C 1
ATOM 1482 O O . VAL B 1 92 ? -7.781 -12.547 -1.005 1 96.88 92 VAL B O 1
ATOM 1485 N N . LYS B 1 93 ? -5.918 -13.578 -1.837 1 96.12 93 LYS B N 1
ATOM 1486 C CA . LYS B 1 93 ? -6.695 -14.578 -2.566 1 96.12 93 LYS B CA 1
ATOM 1487 C C . LYS B 1 93 ? -7.578 -15.383 -1.62 1 96.12 93 LYS B C 1
ATOM 1489 O O . LYS B 1 93 ? -8.68 -15.797 -1.991 1 96.12 93 LYS B O 1
ATOM 1494 N N . LYS B 1 94 ? -7.125 -15.578 -0.385 1 95.25 94 LYS B N 1
ATOM 1495 C CA . LYS B 1 94 ? -7.812 -16.422 0.587 1 95.25 94 LYS B CA 1
ATOM 1496 C C . LYS B 1 94 ? -8.828 -15.617 1.393 1 95.25 94 LYS B C 1
ATOM 1498 O O . LYS B 1 94 ? -9.562 -16.172 2.209 1 95.25 94 LYS B O 1
ATOM 1503 N N . MET B 1 95 ? -8.789 -14.422 1.263 1 91.88 95 MET B N 1
ATOM 1504 C CA . MET B 1 95 ? -9.75 -13.586 1.976 1 91.88 95 MET B CA 1
ATOM 1505 C C . MET B 1 95 ? -11.156 -13.789 1.435 1 91.88 95 MET B C 1
ATOM 1507 O O . MET B 1 95 ? -12.125 -13.789 2.197 1 91.88 95 MET B O 1
#

Solvent-accessible surface area (backbone atoms only — not comparable to full-atom values): 10426 Å² total; per-residue (Å²): 132,75,53,64,58,51,41,48,50,46,37,51,48,27,48,49,52,19,54,63,44,39,68,61,32,56,61,61,70,70,71,64,86,62,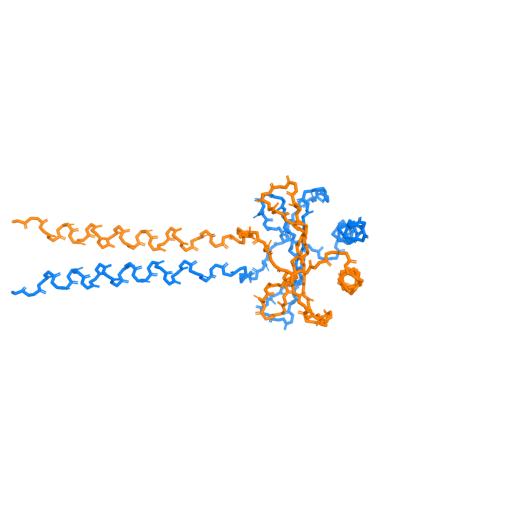64,56,88,70,87,72,62,55,89,46,48,40,31,36,35,62,40,52,34,90,63,94,24,88,44,62,30,32,34,36,28,30,80,85,61,44,76,43,33,33,49,45,78,39,64,69,50,41,50,38,43,46,52,53,40,53,52,47,64,72,87,133,75,54,63,59,50,41,48,50,46,35,51,50,26,48,49,52,19,53,62,43,39,67,60,31,53,56,62,73,69,68,67,86,64,63,55,88,71,86,72,61,55,89,45,48,40,33,35,35,60,40,52,36,90,66,92,25,89,43,62,30,32,36,35,28,30,79,86,64,44,77,43,31,33,49,45,77,40,64,68,49,41,50,36,42,47,52,53,39,53,52,47,64,71,86

Nearest PDB structures (foldseek):
  5ur7-assembly1_B  TM=9.652E-01  e=1.021E-09  Homo sapiens
  2hci-assembly1_B  TM=9.809E-01  e=1.726E-09  unclassified
  7t1e-assembly2_D  TM=9.303E-01  e=1.091E-09  Homo sapiens
  1qe6-assembly3_C  TM=8.531E-01  e=7.611E-06  Homo sapiens
  1icw-assembly1_B  TM=8.734E-01  e=1.906E-05  Homo sapiens

Secondary structure (DSSP, 8-state):
--HHHHHHHHHHHHHHHHHHHHTT-S-------S---SPPPGGGEEEEEEE-TTTTSSS-EEEEEETT--EEEE-TTSHHHHHHHHHHHHHHHH-/--HHHHHHHHHHHHHHHHHHHHTT-S-------S---SPPPGGGEEEEEEE-TTTTSSS-EEEEEETT--EEEE-TTSHHHHHHHHHHHHHHHH-

Radius of gyration: 21.05 Å; Cα contacts (8 Å, |Δi|>4): 298; chains: 2; bounding box: 38×68×45 Å